Protein AF-A0A9D5S678-F1 (afdb_monomer)

Secondary structure (DSSP, 8-state):
-------EEEEE------TTTSS--HHHHTTPEEEEETTS--B-TTT-PBPEEEPPPPPHHHHHHHHHHHHHHHTTTT-HHHHHHHHH------EEE-S-SEEEEETT-EEE---EEESTT----EEEEESSSSEEE-TT-EEEE-SSEEEEEEEEESS-TT-EEEEEEEEEPP--SPP--------EEEEES-SEEEETT-EEE-EEEEESSS-SPPEEEEES-TTTEEE-TT-EEEE-SSEEEEEEEEETTT--EEEEEEEEE--SS--SSSPP--GGGGSEEEEEEE-TTT--EEEEEEEEESS-EE-SSS-EEPTT-EEEEEEETTEEEEEEEE-TTS-EEEEE--

Sequence (350 aa):
MANNKIKFRYGICQNSHMEETGKPCPLCQSKQIQKVIATKDLVCSECKEKLKEIPRPKTFWEKYGTPVIIAAVVLLIGGGFCIYSLLSGSKGPQKINLVQKELTMKVGETQVITPTVEPEGEKATFIFKPQGKIVKATSGGEITALKKGETTIIVKCEENPEIRAICKVTIEDRDTTPPPTDTVLVKQLSIDGGDFSIKVGESKQLSYIVTPEKHDEILSWTSDNEAVATVDDTGKVSAVKEGTANIKIVADRSGVNTSVKVTVTKKPGGGGDEPPISPIERYGKYSGGRAKSNGYPDGTGKLTFTKSYQLNAQYTAQPGEYIQGIFENGKPTFVTYYQKDGTVTKIKLR

pLDDT: mean 84.39, std 15.3, range [39.38, 98.12]

Radius of gyration: 51.31 Å; Cα contacts (8 Å, |Δi|>4): 728; chains: 1; bounding box: 91×67×133 Å

Solvent-accessible surface area (backbone atoms only — not comparable to full-atom values): 19889 Å² total; per-residue (Å²): 130,87,81,80,74,83,55,70,43,30,26,30,40,72,51,65,60,36,89,92,73,72,42,50,32,71,50,28,78,69,59,43,78,43,81,40,53,59,93,51,83,64,46,30,91,83,77,62,45,71,31,51,75,47,78,77,80,72,48,71,56,78,71,44,40,66,62,49,56,50,49,62,64,35,68,78,54,94,54,57,70,63,58,53,39,70,74,64,76,52,84,57,51,70,40,56,45,59,90,62,50,62,45,78,47,35,37,70,40,72,48,75,55,76,72,48,46,38,60,78,88,51,81,78,50,58,44,56,45,54,54,71,82,40,48,49,59,39,75,84,30,41,35,34,33,66,35,63,48,75,42,42,32,41,37,33,29,71,86,33,74,87,37,62,37,67,28,40,35,40,29,39,70,52,82,79,68,74,78,88,70,85,74,41,63,58,77,46,59,43,68,55,71,72,68,48,76,49,35,43,76,42,70,50,78,52,50,70,51,56,35,54,80,75,51,77,63,58,71,44,52,45,46,82,30,55,77,21,27,39,50,38,86,80,38,42,33,36,29,61,27,70,44,68,28,43,43,32,42,35,31,71,80,67,62,50,58,41,71,39,47,40,38,28,37,77,56,88,81,78,70,92,85,59,60,56,78,30,83,55,52,79,30,22,55,75,47,64,43,53,36,89,88,60,43,17,43,22,47,60,32,37,38,36,23,71,35,70,43,74,74,53,102,87,43,65,46,44,60,76,20,36,39,38,33,35,22,58,79,34,37,65,35,48,31,38,38,40,44,88,90,68,54,75,44,84,44,82,44,130

Mean predicted aligned error: 21.71 Å

Structure (mmCIF, N/CA/C/O backbone):
data_AF-A0A9D5S678-F1
#
_entry.id   AF-A0A9D5S678-F1
#
loop_
_atom_site.group_PDB
_atom_site.id
_atom_site.type_symbol
_atom_site.label_atom_id
_atom_site.label_alt_id
_atom_site.label_comp_id
_atom_site.label_asym_id
_atom_site.label_entity_id
_atom_site.label_seq_id
_atom_site.pdbx_PDB_ins_code
_atom_site.Cartn_x
_atom_site.Cartn_y
_atom_site.Cartn_z
_atom_site.occupancy
_atom_site.B_iso_or_equiv
_atom_site.auth_seq_id
_atom_site.auth_comp_id
_atom_site.auth_asym_id
_atom_site.auth_atom_id
_atom_site.pdbx_PDB_model_num
ATOM 1 N N . MET A 1 1 ? 14.987 48.250 -75.208 1.00 39.38 1 MET A N 1
ATOM 2 C CA . MET A 1 1 ? 14.630 48.602 -73.815 1.00 39.38 1 MET A CA 1
ATOM 3 C C . MET A 1 1 ? 15.630 47.919 -72.895 1.00 39.38 1 MET A C 1
ATOM 5 O O . MET A 1 1 ? 15.736 46.699 -72.944 1.00 39.38 1 MET A O 1
ATOM 9 N N . ALA A 1 2 ? 16.448 48.683 -72.168 1.00 43.19 2 ALA A N 1
ATOM 10 C CA . ALA A 1 2 ? 17.494 48.136 -71.306 1.00 43.19 2 ALA A CA 1
ATOM 11 C C . ALA A 1 2 ? 16.853 47.319 -70.175 1.00 43.19 2 ALA A C 1
ATOM 13 O O . ALA A 1 2 ? 16.166 47.859 -69.311 1.00 43.19 2 ALA A O 1
ATOM 14 N N . ASN A 1 3 ? 17.033 46.001 -70.223 1.00 44.00 3 ASN A N 1
ATOM 15 C CA . ASN A 1 3 ? 16.450 45.064 -69.274 1.00 44.00 3 ASN A CA 1
ATOM 16 C C . ASN A 1 3 ? 17.253 45.149 -67.964 1.00 44.00 3 ASN A C 1
ATOM 18 O O . ASN A 1 3 ? 18.240 44.433 -67.780 1.00 44.00 3 ASN A O 1
ATOM 22 N N . ASN A 1 4 ? 16.901 46.107 -67.101 1.00 54.25 4 ASN A N 1
ATOM 23 C CA . ASN A 1 4 ? 17.607 46.383 -65.852 1.00 54.25 4 ASN A CA 1
ATOM 24 C C . ASN A 1 4 ? 17.350 45.243 -64.851 1.00 54.25 4 ASN A C 1
ATOM 26 O O . ASN A 1 4 ? 16.445 45.301 -64.020 1.00 54.25 4 ASN A O 1
ATOM 30 N N . LYS A 1 5 ? 18.104 44.144 -64.982 1.00 72.69 5 LYS A N 1
ATOM 31 C CA . LYS A 1 5 ? 17.997 42.980 -64.096 1.00 72.69 5 LYS A CA 1
ATOM 32 C C . LYS A 1 5 ? 18.358 43.404 -62.672 1.00 72.69 5 LYS A C 1
ATOM 34 O O . LYS A 1 5 ? 19.522 43.663 -62.372 1.00 72.69 5 LYS A O 1
ATOM 39 N N . ILE A 1 6 ? 17.355 43.431 -61.795 1.00 77.94 6 ILE A N 1
ATOM 40 C CA . ILE A 1 6 ? 17.518 43.702 -60.364 1.00 77.94 6 ILE A CA 1
ATOM 41 C C . ILE A 1 6 ? 18.539 42.710 -59.787 1.00 77.94 6 ILE A C 1
ATOM 43 O O . ILE A 1 6 ? 18.336 41.492 -59.824 1.00 77.94 6 ILE A O 1
ATOM 47 N N . LYS A 1 7 ? 19.658 43.233 -59.273 1.00 84.62 7 LYS A N 1
ATOM 48 C CA . LYS A 1 7 ? 20.696 42.445 -58.596 1.00 84.62 7 LYS A CA 1
ATOM 49 C C . LYS A 1 7 ? 20.324 42.258 -57.128 1.00 84.62 7 LYS A C 1
ATOM 51 O O . LYS A 1 7 ? 19.773 43.161 -56.502 1.00 84.62 7 LYS A O 1
ATOM 56 N N . PHE A 1 8 ? 20.653 41.095 -56.574 1.00 86.00 8 PHE A N 1
ATOM 57 C CA . PHE A 1 8 ? 20.362 40.745 -55.185 1.00 86.00 8 PHE A CA 1
ATOM 58 C C . PHE A 1 8 ? 21.628 40.292 -54.465 1.00 86.00 8 PHE A C 1
ATOM 60 O O . PHE A 1 8 ? 22.467 39.616 -55.062 1.00 86.00 8 PHE A O 1
ATOM 67 N N . ARG A 1 9 ? 21.713 40.632 -53.182 1.00 88.25 9 ARG A N 1
ATOM 68 C CA . ARG A 1 9 ? 22.695 40.149 -52.209 1.00 88.25 9 ARG A CA 1
ATOM 69 C C . ARG A 1 9 ? 21.990 39.232 -51.214 1.00 88.25 9 ARG A C 1
ATOM 71 O O . ARG A 1 9 ? 20.771 39.317 -51.044 1.00 88.25 9 ARG A O 1
ATOM 78 N N . TYR A 1 10 ? 22.744 38.338 -50.592 1.00 88.00 10 TYR A N 1
ATOM 79 C CA . TYR A 1 10 ? 22.206 37.340 -49.673 1.00 88.00 10 TYR A CA 1
ATOM 80 C C . TYR A 1 10 ? 22.973 37.394 -48.362 1.00 88.00 10 TYR A C 1
ATOM 82 O O . TYR A 1 10 ? 24.185 37.588 -48.373 1.00 88.00 10 TYR A O 1
ATOM 90 N N . GLY A 1 11 ? 22.288 37.222 -47.237 1.00 88.88 11 GLY A N 1
ATOM 91 C CA . GLY A 1 11 ? 22.939 37.244 -45.933 1.00 88.88 11 GLY A CA 1
ATOM 92 C C . GLY A 1 11 ? 22.197 36.444 -44.874 1.00 88.88 11 GLY A C 1
ATOM 93 O O . GLY A 1 11 ? 21.017 36.133 -45.034 1.00 88.88 11 GLY A O 1
ATOM 94 N N . ILE A 1 12 ? 22.904 36.102 -43.797 1.00 89.75 12 ILE A N 1
ATOM 95 C CA . ILE A 1 12 ? 22.358 35.395 -42.631 1.00 89.75 12 ILE A CA 1
ATOM 96 C C . ILE A 1 12 ? 22.540 36.272 -41.392 1.00 89.75 12 ILE A C 1
ATOM 98 O O . ILE A 1 12 ? 23.560 36.947 -41.233 1.00 89.75 12 ILE A O 1
ATOM 102 N N . CYS A 1 13 ? 21.536 36.275 -40.517 1.00 88.94 13 CYS A N 1
ATOM 103 C CA . CYS A 1 13 ? 21.591 37.017 -39.265 1.00 88.94 13 CYS A CA 1
ATOM 104 C C . CYS A 1 13 ? 22.513 36.311 -38.264 1.00 88.94 13 CYS A C 1
ATOM 106 O O . CYS A 1 13 ? 22.467 35.091 -38.135 1.00 88.94 13 CYS A O 1
ATOM 108 N N . GLN A 1 14 ? 23.336 37.085 -37.557 1.00 88.62 14 GLN A N 1
ATOM 109 C CA . GLN A 1 14 ? 24.218 36.582 -36.500 1.00 88.62 14 GLN A CA 1
ATOM 110 C C . GLN A 1 14 ? 23.899 37.172 -35.124 1.00 88.62 14 GLN A C 1
ATOM 112 O O . GLN A 1 14 ? 24.625 36.906 -34.172 1.00 88.62 14 GLN A O 1
A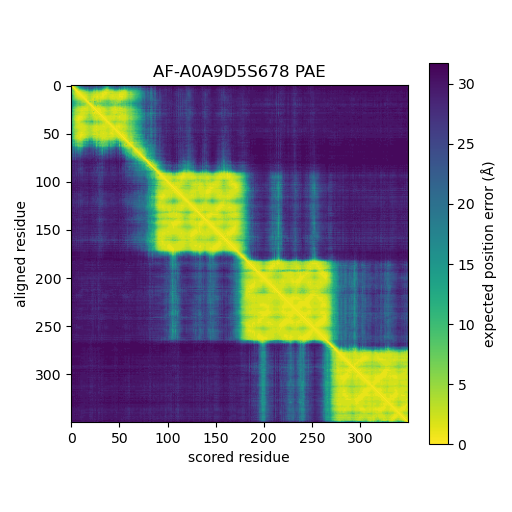TOM 117 N N . ASN A 1 15 ? 22.825 37.959 -34.999 1.00 84.94 15 ASN A N 1
ATOM 118 C CA . ASN A 1 15 ? 22.477 38.575 -33.728 1.00 84.94 15 ASN A CA 1
ATOM 119 C C . ASN A 1 15 ? 21.910 37.525 -32.759 1.00 84.94 15 ASN A C 1
ATOM 121 O O . ASN A 1 15 ? 20.747 37.120 -32.855 1.00 84.94 15 ASN A O 1
ATOM 125 N N . SER A 1 16 ? 22.761 37.063 -31.846 1.00 81.69 16 SER A N 1
ATOM 126 C CA . SER A 1 16 ? 22.429 36.081 -30.818 1.00 81.69 16 SER A CA 1
ATOM 127 C C . SER A 1 16 ? 21.840 36.695 -29.545 1.00 81.69 16 SER A C 1
ATOM 129 O O . SER A 1 16 ? 21.471 35.939 -28.651 1.00 81.69 16 SER A O 1
ATOM 131 N N . HIS A 1 17 ? 21.723 38.025 -29.455 1.00 81.88 17 HIS A N 1
ATOM 132 C CA . HIS A 1 17 ? 21.215 38.705 -28.265 1.00 81.88 17 HIS A CA 1
ATOM 133 C C . HIS A 1 17 ? 20.567 40.058 -28.616 1.00 81.88 17 HIS A C 1
ATOM 135 O O . HIS A 1 17 ? 21.254 41.058 -28.801 1.00 81.88 17 HIS A O 1
ATOM 141 N N . MET A 1 18 ? 19.234 40.106 -28.705 1.00 75.88 18 MET A N 1
ATOM 142 C CA . MET A 1 18 ? 18.489 41.348 -28.950 1.00 75.88 18 MET A CA 1
ATOM 143 C C . MET A 1 18 ? 18.325 42.153 -27.655 1.00 75.88 18 MET A C 1
ATOM 145 O O . MET A 1 18 ? 17.802 41.626 -26.676 1.00 75.88 18 MET A O 1
ATOM 149 N N . GLU A 1 19 ? 18.713 43.430 -27.662 1.00 73.69 19 GLU A N 1
ATOM 150 C CA . GLU A 1 19 ? 18.725 44.295 -26.466 1.00 73.69 19 GLU A CA 1
ATOM 151 C C . GLU A 1 19 ? 17.342 44.461 -25.808 1.00 73.69 19 GLU A C 1
ATOM 153 O O . GLU A 1 19 ? 17.249 44.499 -24.587 1.00 73.69 19 GLU A O 1
ATOM 158 N N . GLU A 1 20 ? 16.257 44.463 -26.588 1.00 68.56 20 GLU A N 1
ATOM 159 C CA . GLU A 1 20 ? 14.890 44.642 -26.068 1.00 68.56 20 GLU A CA 1
ATOM 160 C C . GLU A 1 20 ? 14.300 43.392 -25.392 1.00 68.56 20 GLU A C 1
ATOM 162 O O . GLU A 1 20 ? 13.397 43.500 -24.566 1.00 68.56 20 GLU A O 1
ATOM 167 N N . THR A 1 21 ? 14.767 42.188 -25.747 1.00 72.94 21 THR A N 1
ATOM 168 C CA . THR A 1 21 ? 14.147 40.921 -25.297 1.00 72.94 21 THR A CA 1
ATOM 169 C C . THR A 1 21 ? 15.114 39.949 -24.625 1.00 72.94 21 THR A C 1
ATOM 171 O O . THR A 1 21 ? 14.675 38.933 -24.086 1.00 72.94 21 THR A O 1
ATOM 174 N N . GLY A 1 22 ? 16.424 40.208 -24.686 1.00 77.06 22 GLY A N 1
ATOM 175 C CA . GLY A 1 22 ? 17.484 39.320 -24.195 1.00 77.06 22 GLY A CA 1
ATOM 176 C C . GLY A 1 22 ? 17.595 37.986 -24.945 1.00 77.06 22 GLY A C 1
ATOM 177 O O . GLY A 1 22 ? 18.362 37.111 -24.548 1.00 77.06 22 GLY A O 1
ATOM 178 N N . LYS A 1 23 ? 16.817 37.788 -26.019 1.00 81.38 23 LYS A N 1
ATOM 179 C CA . LYS A 1 23 ? 16.757 36.534 -26.781 1.00 81.38 23 LYS A CA 1
ATOM 180 C C . LYS A 1 23 ? 17.462 36.668 -28.137 1.00 81.38 23 LYS A C 1
ATOM 182 O O . LYS A 1 23 ? 17.537 37.771 -28.681 1.00 81.38 23 LYS A O 1
ATOM 187 N N . PRO A 1 24 ? 17.968 35.562 -28.717 1.00 82.06 24 PRO A N 1
ATOM 188 C CA . PRO A 1 24 ? 18.539 35.588 -30.059 1.00 82.06 24 PRO A CA 1
ATOM 189 C C . PRO A 1 24 ? 17.486 35.953 -31.104 1.00 82.06 24 PRO A C 1
ATOM 191 O O . PRO A 1 24 ? 16.328 35.554 -30.982 1.00 82.06 24 PRO A O 1
ATOM 194 N N . CYS A 1 25 ? 17.898 36.631 -32.176 1.00 86.75 25 CYS A N 1
ATOM 195 C CA . CYS A 1 25 ? 17.000 36.935 -33.285 1.00 86.75 25 CYS A CA 1
ATOM 196 C C . CYS A 1 25 ? 16.403 35.635 -33.876 1.00 86.75 25 CYS A C 1
ATOM 198 O O . CYS A 1 25 ? 17.162 34.700 -34.159 1.00 86.75 25 CYS A O 1
ATOM 200 N N . PRO A 1 26 ? 15.084 35.562 -34.146 1.00 86.50 26 PRO A N 1
ATOM 201 C CA . PRO A 1 26 ? 14.455 34.359 -34.707 1.00 86.50 26 PRO A CA 1
ATOM 202 C C . PRO A 1 26 ? 15.079 33.891 -36.035 1.00 86.50 26 PRO A C 1
ATOM 204 O O . PRO A 1 26 ? 15.243 32.691 -36.277 1.00 86.50 26 PRO A O 1
ATOM 207 N N . LEU A 1 27 ? 15.506 34.834 -36.885 1.00 87.12 27 LEU A N 1
ATOM 208 C CA . LEU A 1 27 ? 16.198 34.524 -38.145 1.00 87.12 27 LEU A CA 1
ATOM 209 C C . LEU A 1 27 ? 17.653 34.080 -37.944 1.00 87.12 27 LEU A C 1
ATOM 211 O O . LEU A 1 27 ? 18.202 33.376 -38.790 1.00 87.12 27 LEU A O 1
ATOM 215 N N . CYS A 1 28 ? 18.277 34.472 -36.831 1.00 86.88 28 CYS A N 1
ATOM 216 C CA . CYS A 1 28 ? 19.594 33.981 -36.431 1.00 86.88 28 CYS A CA 1
ATOM 217 C C . CYS A 1 28 ? 19.499 32.524 -35.955 1.00 86.88 28 CYS A C 1
ATOM 219 O O . CYS A 1 28 ? 20.253 31.675 -36.430 1.00 86.88 28 CYS A O 1
ATOM 221 N N . GLN A 1 29 ? 18.518 32.205 -35.100 1.00 86.75 29 GLN A N 1
ATOM 222 C CA . GLN A 1 29 ? 18.315 30.837 -34.598 1.00 86.75 29 GLN A CA 1
ATOM 223 C C . GLN A 1 29 ? 18.034 29.838 -35.723 1.00 86.75 29 GLN A C 1
ATOM 225 O O . GLN A 1 29 ? 18.609 28.753 -35.750 1.00 86.75 29 GLN A O 1
ATOM 230 N N . SER A 1 30 ? 17.189 30.218 -36.682 1.00 84.12 30 SER A N 1
ATOM 231 C CA . SER A 1 30 ? 16.829 29.370 -37.827 1.00 84.12 30 SER A CA 1
ATOM 232 C C . SER A 1 30 ? 17.890 29.329 -38.935 1.00 84.12 30 SER A C 1
ATOM 234 O O . SER A 1 30 ? 17.746 28.561 -39.885 1.00 84.12 30 SER A O 1
ATOM 236 N N . LYS A 1 31 ? 18.954 30.146 -38.842 1.00 85.38 31 LYS A N 1
ATOM 237 C CA . LYS A 1 31 ? 19.966 30.348 -39.898 1.00 85.38 31 LYS A CA 1
ATOM 238 C C . LYS A 1 31 ? 19.348 30.649 -41.272 1.00 85.38 31 LYS A C 1
ATOM 240 O O . LYS A 1 31 ? 19.881 30.245 -42.309 1.00 85.38 31 LYS A O 1
ATOM 245 N N . GLN A 1 32 ? 18.220 31.357 -41.292 1.00 86.62 32 GLN A N 1
ATOM 246 C CA . GLN A 1 32 ? 17.482 31.630 -42.519 1.00 86.62 32 GLN A CA 1
ATOM 247 C C . GLN A 1 32 ? 18.251 32.608 -43.422 1.00 86.62 32 GLN A C 1
ATOM 249 O O . GLN A 1 32 ? 18.703 33.669 -42.986 1.00 86.62 32 GLN A O 1
ATOM 254 N N . ILE A 1 33 ? 18.369 32.260 -44.707 1.00 88.56 33 ILE A N 1
ATOM 255 C CA . ILE A 1 33 ? 18.989 33.116 -45.724 1.00 88.56 33 ILE A CA 1
ATOM 256 C C . ILE A 1 33 ? 18.000 34.201 -46.148 1.00 88.56 33 ILE A C 1
ATOM 258 O O . ILE A 1 33 ? 16.903 33.905 -46.623 1.00 88.56 33 ILE A O 1
ATOM 262 N N . GLN A 1 34 ? 18.420 35.457 -46.045 1.00 86.69 34 GLN A N 1
ATOM 263 C CA . GLN A 1 34 ? 17.654 36.614 -46.495 1.00 86.69 34 GLN A CA 1
ATOM 264 C C . GLN A 1 34 ? 18.186 37.113 -47.837 1.00 86.69 34 GLN A C 1
ATOM 266 O O . GLN A 1 34 ? 19.396 37.195 -48.047 1.00 86.69 34 GLN A O 1
ATOM 271 N N . LYS A 1 35 ? 17.271 37.449 -48.752 1.00 91.00 35 LYS A N 1
ATOM 272 C CA . LYS A 1 35 ? 17.565 37.998 -50.081 1.00 91.00 35 LYS A CA 1
ATOM 273 C C . LYS A 1 35 ? 17.206 39.480 -50.095 1.00 91.00 35 LYS A C 1
ATOM 275 O O . LYS A 1 35 ? 16.035 39.826 -49.974 1.00 91.00 35 LYS A O 1
ATOM 280 N N . VAL A 1 36 ? 18.195 40.340 -50.301 1.00 86.38 36 VAL A N 1
ATOM 281 C CA . VAL A 1 36 ? 18.032 41.799 -50.295 1.00 86.38 36 VAL A CA 1
ATOM 282 C C . VAL A 1 36 ? 18.446 42.364 -51.651 1.00 86.38 36 VAL A C 1
ATOM 284 O O . VAL A 1 36 ? 19.347 41.846 -52.309 1.00 86.38 36 VAL A O 1
ATOM 287 N N . ILE A 1 37 ? 17.762 43.404 -52.121 1.00 86.00 37 ILE A N 1
ATOM 288 C CA . ILE A 1 37 ? 18.126 44.095 -53.367 1.00 86.00 37 ILE A CA 1
ATOM 289 C C . ILE A 1 37 ? 19.496 44.753 -53.171 1.00 86.00 37 ILE A C 1
ATOM 291 O O . ILE A 1 37 ? 19.726 45.389 -52.152 1.00 86.00 37 ILE A O 1
ATOM 295 N N . ALA A 1 38 ? 20.403 44.623 -54.140 1.00 84.75 38 ALA A N 1
ATOM 296 C CA . ALA A 1 38 ? 21.803 45.028 -53.987 1.00 84.75 38 ALA A CA 1
ATOM 297 C C . ALA A 1 38 ? 22.010 46.528 -53.702 1.00 84.75 38 ALA A C 1
ATOM 299 O O . ALA A 1 38 ? 23.058 46.896 -53.183 1.00 84.75 38 ALA A O 1
ATOM 300 N N . THR A 1 39 ? 21.033 47.377 -54.034 1.00 81.75 39 THR A N 1
ATOM 301 C CA . THR A 1 39 ? 21.049 48.824 -53.766 1.00 81.75 39 THR A CA 1
ATOM 302 C C . THR A 1 39 ? 20.561 49.197 -52.363 1.00 81.75 39 THR A C 1
ATOM 304 O O . THR A 1 39 ? 20.579 50.374 -52.024 1.00 81.75 39 THR A O 1
ATOM 307 N N . LYS A 1 40 ? 20.081 48.231 -51.570 1.00 84.44 40 LYS A N 1
ATOM 308 C CA . LYS A 1 40 ? 19.625 48.431 -50.190 1.00 84.44 40 LYS A CA 1
ATOM 309 C C . LYS A 1 40 ? 20.646 47.876 -49.201 1.00 84.44 40 LYS A C 1
ATOM 311 O O . LYS A 1 40 ? 21.392 46.947 -49.522 1.00 84.44 40 LYS A O 1
ATOM 316 N N . ASP A 1 41 ? 20.626 48.416 -47.987 1.00 87.19 41 ASP A N 1
ATOM 317 C CA . ASP A 1 41 ? 21.481 47.947 -46.902 1.00 87.19 41 ASP A CA 1
ATOM 318 C C . ASP A 1 41 ? 21.171 46.494 -46.537 1.00 87.19 41 ASP A C 1
ATOM 320 O O . ASP A 1 41 ? 20.014 46.077 -46.435 1.00 87.19 41 ASP A O 1
ATOM 324 N N . LEU A 1 42 ? 22.230 45.706 -46.353 1.00 88.00 42 LEU A N 1
ATOM 325 C CA . LEU A 1 42 ? 22.139 44.281 -46.058 1.00 88.00 42 LEU A CA 1
ATOM 326 C C . LEU A 1 42 ? 21.909 44.067 -44.553 1.00 88.00 42 LEU A C 1
ATOM 328 O O . LEU A 1 42 ? 22.799 43.628 -43.824 1.00 88.00 42 LEU A O 1
ATOM 332 N N . VAL A 1 43 ? 20.710 44.414 -44.094 1.00 91.81 43 VAL A N 1
ATOM 333 C CA . VAL A 1 43 ? 20.281 44.320 -42.691 1.00 91.81 43 VAL A CA 1
ATOM 334 C C . VAL A 1 43 ? 19.175 43.284 -42.505 1.00 91.81 43 VAL A C 1
ATOM 336 O O . VAL A 1 43 ? 18.416 42.986 -43.427 1.00 91.81 43 VAL A O 1
ATOM 339 N N . CYS A 1 44 ? 19.103 42.709 -41.307 1.00 88.50 44 CYS A N 1
ATOM 340 C CA . CYS A 1 44 ? 18.115 41.708 -40.932 1.00 88.50 44 CYS A CA 1
ATOM 341 C C . CYS A 1 44 ? 16.712 42.316 -40.902 1.00 88.50 44 CYS A C 1
ATOM 343 O O . CYS A 1 44 ? 16.505 43.360 -40.283 1.00 88.50 44 CYS A O 1
ATOM 345 N N . SER A 1 45 ? 15.733 41.650 -41.521 1.00 89.00 45 SER A N 1
ATOM 346 C CA . SER A 1 45 ? 14.344 42.122 -41.518 1.00 89.00 45 SER A CA 1
ATOM 347 C C . SER A 1 45 ? 13.754 42.221 -40.110 1.00 89.00 45 SER A C 1
ATOM 349 O O . SER A 1 45 ? 12.993 43.155 -39.863 1.00 89.00 45 SER A O 1
ATOM 351 N N . GLU A 1 46 ? 14.154 41.327 -39.199 1.00 90.06 46 GLU A N 1
ATOM 352 C CA . GLU A 1 46 ? 13.637 41.263 -37.826 1.00 90.06 46 GLU A CA 1
ATOM 353 C C . GLU A 1 46 ? 14.402 42.182 -36.873 1.00 90.06 46 GLU A C 1
ATOM 355 O O . GLU A 1 46 ? 13.853 43.157 -36.379 1.00 90.06 46 GLU A O 1
ATOM 360 N N . CYS A 1 47 ? 15.688 41.912 -36.633 1.00 87.88 47 CYS A N 1
ATOM 361 C CA . CYS A 1 47 ? 16.449 42.611 -35.592 1.00 87.88 47 CYS A CA 1
ATOM 362 C C . CYS A 1 47 ? 17.213 43.847 -36.083 1.00 87.88 47 CYS A C 1
ATOM 364 O O . CYS A 1 47 ? 17.988 44.403 -35.318 1.00 87.88 47 CYS A O 1
ATOM 366 N N . LYS A 1 48 ? 17.084 44.225 -37.363 1.00 90.81 48 LYS A N 1
ATOM 367 C CA . LYS A 1 48 ? 17.742 45.382 -38.014 1.00 90.81 48 LYS A CA 1
ATOM 368 C C . LYS A 1 48 ? 19.280 45.411 -38.008 1.00 90.81 48 LYS A C 1
ATOM 370 O O . LYS A 1 48 ? 19.866 46.258 -38.673 1.00 90.81 48 LYS A O 1
ATOM 375 N N . GLU A 1 49 ? 19.928 44.440 -37.373 1.00 89.88 49 GLU A N 1
ATOM 376 C CA . GLU A 1 49 ? 21.382 44.259 -37.416 1.00 89.88 49 GLU A CA 1
ATOM 377 C C . GLU A 1 49 ? 21.917 43.893 -38.803 1.00 89.88 49 GLU A C 1
ATOM 379 O O . GLU A 1 49 ? 21.231 43.254 -39.608 1.00 89.88 49 GLU A O 1
ATOM 384 N N . LYS A 1 50 ? 23.185 44.234 -39.062 1.00 91.31 50 LYS A N 1
ATOM 385 C CA . LYS A 1 50 ? 23.876 43.867 -40.308 1.00 91.31 50 LYS A CA 1
ATOM 386 C C . LYS A 1 50 ? 23.926 42.347 -40.475 1.00 91.31 50 LYS A C 1
ATOM 388 O O . LYS A 1 50 ? 24.290 41.608 -39.561 1.00 91.31 50 LYS A O 1
ATOM 393 N N . LEU A 1 51 ? 23.583 41.869 -41.669 1.00 89.38 51 LEU A N 1
ATOM 394 C CA . LEU A 1 51 ? 23.698 40.453 -42.006 1.00 89.38 51 LEU A CA 1
ATOM 395 C C . LEU A 1 51 ? 25.127 40.118 -42.424 1.00 89.38 51 LEU A C 1
ATOM 397 O O . LEU A 1 51 ? 25.798 40.903 -43.098 1.00 89.38 51 LEU A O 1
ATOM 401 N N . LYS A 1 52 ? 25.550 38.890 -42.123 1.00 90.62 52 LYS A N 1
ATOM 402 C CA . LYS A 1 52 ? 26.750 38.313 -42.722 1.00 90.62 52 LYS A CA 1
ATOM 403 C C . LYS A 1 52 ? 26.448 37.945 -44.167 1.00 90.62 52 LYS A C 1
ATOM 405 O O . LYS A 1 52 ? 25.621 37.066 -44.409 1.00 90.62 52 LYS A O 1
ATOM 410 N N . GLU A 1 53 ? 27.103 38.614 -45.110 1.00 90.50 53 GLU A N 1
ATOM 411 C CA . GLU A 1 53 ? 26.933 38.339 -46.534 1.00 90.50 53 GLU A CA 1
ATOM 412 C C . GLU A 1 53 ? 27.421 36.934 -46.895 1.00 90.50 53 GLU A C 1
ATOM 414 O O . GLU A 1 53 ? 28.455 36.464 -46.417 1.00 90.50 53 GLU A O 1
ATOM 419 N N . ILE A 1 54 ? 26.656 36.263 -47.751 1.00 86.81 54 ILE A N 1
ATOM 420 C CA . ILE A 1 54 ? 26.963 34.934 -48.268 1.00 86.81 54 ILE A CA 1
ATOM 421 C C . ILE A 1 54 ? 26.838 34.923 -49.796 1.00 86.81 54 ILE A C 1
ATOM 423 O O . ILE A 1 54 ? 26.091 35.728 -50.366 1.00 86.81 54 ILE A O 1
ATOM 427 N N . PRO A 1 55 ? 27.529 33.999 -50.490 1.00 84.38 55 PRO A N 1
ATOM 428 C CA . PRO A 1 55 ? 27.322 33.820 -51.919 1.00 84.38 55 PRO A CA 1
ATOM 429 C C . PRO A 1 55 ? 25.864 33.456 -52.216 1.00 84.38 55 PRO A C 1
ATOM 431 O O . PRO A 1 55 ? 25.182 32.817 -51.410 1.00 84.38 55 PRO A O 1
ATOM 434 N N . ARG A 1 56 ? 25.391 33.840 -53.408 1.00 84.50 56 ARG A N 1
ATOM 435 C CA . ARG A 1 56 ? 24.045 33.498 -53.881 1.00 84.50 56 ARG A CA 1
ATOM 436 C C . ARG A 1 56 ? 23.814 31.984 -53.744 1.00 84.50 56 ARG A C 1
ATOM 438 O O . ARG A 1 56 ? 24.578 31.214 -54.332 1.00 84.50 56 ARG A O 1
ATOM 445 N N . PRO A 1 57 ? 22.753 31.545 -53.045 1.00 75.38 57 PRO A N 1
ATOM 446 C CA . PRO A 1 57 ? 22.417 30.131 -52.991 1.00 75.38 57 PRO A CA 1
ATOM 447 C C . PRO A 1 57 ? 22.073 29.641 -54.403 1.00 75.38 57 PRO A C 1
ATOM 449 O O . PRO A 1 57 ? 21.252 30.244 -55.100 1.00 75.38 57 PRO A O 1
ATOM 452 N N . LYS A 1 58 ? 22.738 28.565 -54.841 1.00 74.25 58 LYS A N 1
ATOM 453 C CA . LYS A 1 58 ? 22.459 27.924 -56.133 1.00 74.25 58 LYS A CA 1
ATOM 454 C C . LYS A 1 58 ? 21.036 27.368 -56.112 1.00 74.25 58 LYS A C 1
ATOM 456 O O . LYS A 1 58 ? 20.642 26.722 -55.141 1.00 74.25 58 LYS A O 1
ATOM 461 N N . THR A 1 59 ? 20.271 27.618 -57.170 1.00 68.12 59 THR A N 1
ATOM 462 C CA . THR A 1 59 ? 18.929 27.038 -57.316 1.00 68.12 59 THR A CA 1
ATOM 463 C C . THR A 1 59 ? 19.014 25.517 -57.442 1.00 68.12 59 THR A C 1
ATOM 465 O O . THR A 1 59 ? 20.051 24.971 -57.818 1.00 68.12 59 THR A O 1
ATOM 468 N N . PHE A 1 60 ? 17.918 24.817 -57.145 1.00 52.94 60 PHE A N 1
ATOM 469 C CA . PHE A 1 60 ? 17.850 23.358 -57.267 1.00 52.94 60 PHE A CA 1
ATOM 470 C C . PHE A 1 60 ? 18.292 22.869 -58.661 1.00 52.94 60 PHE A C 1
ATOM 472 O O . PHE A 1 60 ? 19.073 21.930 -58.762 1.00 52.94 60 PHE A O 1
ATOM 479 N N . TRP A 1 61 ? 17.898 23.577 -59.724 1.00 48.72 61 TRP A N 1
ATOM 480 C CA . TRP A 1 61 ? 18.313 23.288 -61.101 1.00 48.72 61 TRP A CA 1
ATOM 481 C C . TRP A 1 61 ? 19.784 23.630 -61.399 1.00 48.72 61 TRP A C 1
ATOM 483 O O . TRP A 1 61 ? 20.431 22.901 -62.140 1.00 48.72 61 TRP A O 1
ATOM 493 N N . GLU A 1 62 ? 20.370 24.661 -60.787 1.00 65.88 62 GLU A N 1
ATOM 494 C CA . GLU A 1 62 ? 21.817 24.941 -60.909 1.00 65.88 62 GLU A CA 1
ATOM 495 C C . GLU A 1 62 ? 22.679 23.971 -60.081 1.00 65.88 62 GLU A C 1
ATOM 497 O O . GLU A 1 62 ? 23.861 23.787 -60.370 1.00 65.88 62 GLU A O 1
ATOM 502 N N . LYS A 1 63 ? 22.109 23.372 -59.028 1.00 56.19 63 LYS A N 1
ATOM 503 C CA . LYS A 1 63 ? 22.796 22.418 -58.149 1.00 56.19 63 LYS A CA 1
ATOM 504 C C . LYS A 1 63 ? 22.665 20.971 -58.638 1.00 56.19 63 LYS A C 1
ATOM 506 O O . LYS A 1 63 ? 23.603 20.201 -58.459 1.00 56.19 63 LYS A O 1
ATOM 511 N N . TYR A 1 64 ? 21.538 20.621 -59.263 1.00 55.44 64 TYR A N 1
ATOM 512 C CA . TYR A 1 64 ? 21.200 19.240 -59.624 1.00 55.44 64 TYR A CA 1
ATOM 513 C C . TYR A 1 64 ? 20.652 19.059 -61.052 1.00 55.44 64 TYR A C 1
ATOM 515 O O . TYR A 1 64 ? 20.540 17.931 -61.510 1.00 55.44 64 TYR A O 1
ATOM 523 N N . GLY A 1 65 ? 20.353 20.124 -61.802 1.00 50.91 65 GLY A N 1
ATOM 524 C CA . GLY A 1 65 ? 19.779 20.023 -63.153 1.00 50.91 65 GLY A CA 1
ATOM 525 C C . GLY A 1 65 ? 20.753 19.488 -64.205 1.00 50.91 65 GLY A C 1
ATOM 526 O O . GLY A 1 65 ? 20.398 18.615 -64.990 1.00 50.91 65 GLY A O 1
ATOM 527 N N . THR A 1 66 ? 22.009 19.938 -64.186 1.00 53.47 66 THR A N 1
ATOM 528 C CA . THR A 1 66 ? 23.066 19.421 -65.072 1.00 53.47 66 THR A CA 1
ATOM 529 C C . THR A 1 66 ? 23.377 17.934 -64.829 1.00 53.47 66 THR A C 1
ATOM 531 O O . THR A 1 66 ? 23.399 17.177 -65.799 1.00 53.47 66 THR A O 1
ATOM 534 N N . PRO A 1 67 ? 23.551 17.455 -63.577 1.00 48.97 67 PRO A N 1
ATOM 535 C CA . PRO A 1 67 ? 23.758 16.028 -63.325 1.00 48.97 67 PRO A CA 1
ATOM 536 C C . PRO A 1 67 ? 22.509 15.165 -63.574 1.00 48.97 67 PRO A C 1
ATOM 538 O O . PRO A 1 67 ? 22.663 13.995 -63.907 1.00 48.97 67 PRO A O 1
ATOM 541 N N . VAL A 1 68 ? 21.287 15.711 -63.496 1.00 48.28 68 VAL A N 1
ATOM 542 C CA . VAL A 1 68 ? 20.051 14.968 -63.824 1.00 48.28 68 VAL A CA 1
ATOM 543 C C . VAL A 1 68 ? 19.904 14.729 -65.332 1.00 48.28 68 VAL A C 1
ATOM 545 O O . VAL A 1 68 ? 19.518 13.635 -65.734 1.00 48.28 68 VAL A O 1
ATOM 548 N N . ILE A 1 69 ? 20.271 15.697 -66.180 1.00 50.69 69 ILE A N 1
ATOM 549 C CA . ILE A 1 69 ? 20.241 15.526 -67.646 1.00 50.69 69 ILE A CA 1
ATOM 550 C C . ILE A 1 69 ? 21.326 14.539 -68.101 1.00 50.69 69 ILE A C 1
ATOM 552 O O . ILE A 1 69 ? 21.073 13.689 -68.951 1.00 50.69 69 ILE A O 1
ATOM 556 N N . ILE A 1 70 ? 22.512 14.589 -67.488 1.00 47.84 70 ILE A N 1
ATOM 557 C CA . ILE A 1 70 ? 23.594 13.635 -67.767 1.00 47.84 70 ILE A CA 1
ATOM 558 C C . ILE A 1 70 ? 23.208 12.227 -67.288 1.00 47.84 70 ILE A C 1
ATOM 560 O O . ILE A 1 70 ? 23.382 11.271 -68.034 1.00 47.84 70 ILE A O 1
ATOM 564 N N . ALA A 1 71 ? 22.598 12.083 -66.106 1.00 42.47 71 ALA A N 1
ATOM 565 C CA . ALA A 1 71 ? 22.091 10.795 -65.629 1.00 42.47 71 ALA A CA 1
ATOM 566 C C . ALA A 1 71 ? 20.997 10.213 -66.546 1.00 42.47 71 ALA A C 1
ATOM 568 O O . ALA A 1 71 ? 21.000 9.013 -66.807 1.00 42.47 71 ALA A O 1
ATOM 569 N N . ALA A 1 72 ? 20.103 11.049 -67.087 1.00 41.19 72 ALA A N 1
ATOM 570 C CA . ALA A 1 72 ? 19.055 10.609 -68.010 1.00 41.19 72 ALA A CA 1
ATOM 571 C C . ALA A 1 72 ? 19.608 10.116 -69.362 1.00 41.19 72 ALA A C 1
ATOM 573 O O . ALA A 1 72 ? 19.100 9.140 -69.907 1.00 41.19 72 ALA A O 1
ATOM 574 N N . VAL A 1 73 ? 20.675 10.736 -69.880 1.00 43.56 73 VAL A N 1
ATOM 575 C CA . VAL A 1 73 ? 21.353 10.276 -71.109 1.00 43.56 73 VAL A CA 1
ATOM 576 C C . VAL A 1 73 ? 22.191 9.013 -70.849 1.00 43.56 73 VAL A C 1
ATOM 578 O O . VAL A 1 73 ? 22.289 8.144 -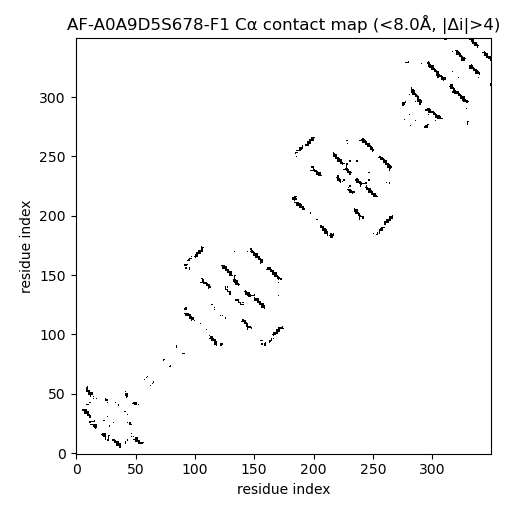71.712 1.00 43.56 73 VAL A O 1
ATOM 581 N N . VAL A 1 74 ? 22.745 8.864 -69.643 1.00 44.94 74 VAL A N 1
ATOM 582 C CA . VAL A 1 74 ? 23.614 7.740 -69.250 1.00 44.94 74 VAL A CA 1
ATOM 583 C C . VAL A 1 74 ? 22.833 6.472 -68.853 1.00 44.94 74 VAL A C 1
ATOM 585 O O . VAL A 1 74 ? 23.373 5.371 -68.941 1.00 44.94 74 VAL A O 1
ATOM 588 N N . LEU A 1 75 ? 21.551 6.577 -68.485 1.00 43.47 75 LEU A N 1
ATOM 589 C CA . LEU A 1 75 ? 20.700 5.418 -68.161 1.00 43.47 75 LEU A CA 1
ATOM 590 C C . LEU A 1 75 ? 20.207 4.629 -69.388 1.00 43.47 75 LEU A C 1
ATOM 592 O O . LEU A 1 75 ? 19.728 3.509 -69.224 1.00 43.47 75 LEU A O 1
ATOM 596 N N . LEU A 1 76 ? 20.341 5.164 -70.607 1.00 44.38 76 LEU A N 1
ATOM 597 C CA . LEU A 1 76 ? 19.912 4.476 -71.835 1.00 44.38 76 LEU A CA 1
ATOM 598 C C . LEU A 1 76 ? 20.967 3.527 -72.420 1.00 44.38 76 LEU A C 1
ATOM 600 O O . LEU A 1 76 ? 20.649 2.727 -73.296 1.00 44.38 76 LEU A O 1
ATOM 604 N N . ILE A 1 77 ? 22.208 3.569 -71.932 1.00 47.22 77 ILE A N 1
ATOM 605 C CA . ILE A 1 77 ? 23.285 2.692 -72.400 1.00 47.22 77 ILE A CA 1
ATOM 606 C C . ILE A 1 77 ? 2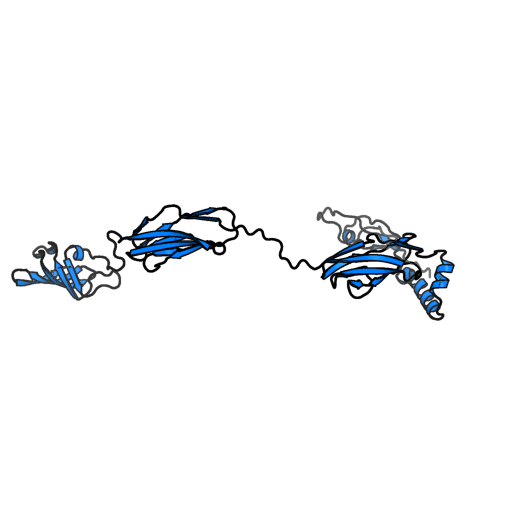3.990 2.167 -71.152 1.00 47.22 77 ILE A C 1
ATOM 608 O O . ILE A 1 77 ? 24.812 2.865 -70.568 1.00 47.22 77 ILE A O 1
ATOM 612 N N . GLY A 1 78 ? 23.591 0.979 -70.688 1.00 40.22 78 GLY A N 1
ATOM 613 C CA . GLY A 1 78 ? 23.997 0.359 -69.419 1.00 40.22 78 GLY A CA 1
ATOM 614 C C . GLY A 1 78 ? 25.512 0.242 -69.192 1.00 40.22 78 GLY A C 1
ATOM 615 O O . GLY A 1 78 ? 26.079 -0.837 -69.313 1.00 40.22 78 GLY A O 1
ATOM 616 N N . GLY A 1 79 ? 26.154 1.350 -68.816 1.00 50.16 79 GLY A N 1
ATOM 617 C CA . GLY A 1 79 ? 27.589 1.459 -68.534 1.00 50.16 79 GLY A CA 1
ATOM 618 C C . GLY A 1 79 ? 27.970 2.699 -67.710 1.00 50.16 79 GLY A C 1
ATOM 619 O O . GLY A 1 79 ? 29.125 3.121 -67.713 1.00 50.16 79 GLY A O 1
ATOM 620 N N . GLY A 1 80 ? 27.011 3.314 -67.008 1.00 46.78 80 GLY A N 1
ATOM 621 C CA . GLY A 1 80 ? 27.161 4.646 -66.406 1.00 46.78 80 GLY A CA 1
ATOM 622 C C . GLY A 1 80 ? 28.174 4.798 -65.268 1.00 46.78 80 GLY A C 1
ATOM 623 O O . GLY A 1 80 ? 28.652 5.905 -65.031 1.00 46.78 80 GLY A O 1
ATOM 624 N N . PHE A 1 81 ? 28.551 3.719 -64.579 1.00 45.72 81 PHE A N 1
ATOM 625 C CA . PHE A 1 81 ? 29.509 3.812 -63.471 1.00 45.72 81 PHE A CA 1
ATOM 626 C C . PHE A 1 81 ? 30.967 3.893 -63.961 1.00 45.72 81 PHE A C 1
ATOM 628 O O . PHE A 1 81 ? 31.761 4.673 -63.434 1.00 45.72 81 PHE A O 1
ATOM 635 N N . CYS A 1 82 ? 31.312 3.168 -65.033 1.00 43.31 82 CYS A N 1
ATOM 636 C CA . CYS A 1 82 ? 32.677 3.146 -65.568 1.00 43.31 82 CYS A CA 1
ATOM 637 C C . CYS A 1 82 ? 33.097 4.489 -66.184 1.00 43.31 82 CYS A C 1
ATOM 639 O O . CYS A 1 82 ? 34.237 4.914 -66.009 1.00 43.31 82 CYS A O 1
ATOM 641 N N . ILE A 1 83 ? 32.184 5.193 -66.859 1.00 44.78 83 ILE A N 1
ATOM 642 C CA . ILE A 1 83 ? 32.506 6.468 -67.521 1.00 44.78 83 ILE A CA 1
ATOM 643 C C . ILE A 1 83 ? 32.668 7.642 -66.539 1.00 44.78 83 ILE A C 1
ATOM 645 O O . ILE A 1 83 ? 33.469 8.537 -66.796 1.00 44.78 83 ILE A O 1
ATOM 649 N N . TYR A 1 84 ? 31.983 7.631 -65.388 1.00 45.66 84 TYR A N 1
ATOM 650 C CA . TYR A 1 84 ? 32.142 8.667 -64.355 1.00 45.66 84 TYR A CA 1
ATOM 651 C C . TYR A 1 84 ? 33.477 8.537 -63.600 1.00 45.66 84 TYR A C 1
ATOM 653 O O . TYR A 1 84 ? 34.130 9.544 -63.316 1.00 45.66 84 TYR A O 1
ATOM 661 N N . SER A 1 85 ? 33.919 7.301 -63.332 1.00 48.50 85 SER A N 1
ATOM 662 C CA . SER A 1 85 ? 35.228 7.025 -62.719 1.00 48.50 85 SER A CA 1
ATOM 663 C C . SER A 1 85 ? 36.391 7.399 -63.654 1.00 48.50 85 SER A C 1
ATOM 665 O O . SER A 1 85 ? 37.363 8.007 -63.206 1.00 48.50 85 SER A O 1
ATOM 667 N N . LEU A 1 86 ? 36.252 7.165 -64.969 1.00 47.41 86 LEU A N 1
ATOM 668 C CA . LEU A 1 86 ? 37.249 7.561 -65.977 1.00 47.41 86 LEU A CA 1
ATOM 669 C C . LEU A 1 86 ? 37.401 9.086 -66.135 1.00 47.41 86 LEU A C 1
ATOM 671 O O . LEU A 1 86 ? 38.505 9.557 -66.390 1.00 47.41 86 LEU A O 1
ATOM 675 N N . LEU A 1 87 ? 36.326 9.865 -65.963 1.00 47.97 87 LEU A N 1
ATOM 676 C CA . LEU A 1 87 ? 36.358 11.332 -66.099 1.00 47.97 87 LEU A CA 1
ATOM 677 C C . LEU A 1 87 ? 36.839 12.066 -64.833 1.00 47.97 87 LEU A C 1
ATOM 679 O O . LEU A 1 87 ? 37.295 13.203 -64.932 1.00 47.97 87 LEU A O 1
ATOM 683 N N . SER A 1 88 ? 36.744 11.436 -63.657 1.00 54.75 88 SER A N 1
ATOM 684 C CA . SER A 1 88 ? 37.002 12.087 -62.358 1.00 54.75 88 SER A CA 1
ATOM 685 C C . SER A 1 88 ? 38.371 11.759 -61.751 1.00 54.75 88 SER A C 1
ATOM 687 O O . SER A 1 88 ? 38.746 12.357 -60.746 1.00 54.75 88 SER A O 1
ATOM 689 N N . GLY A 1 89 ? 39.111 10.791 -62.306 1.00 57.69 89 GLY A N 1
ATOM 690 C CA . GLY A 1 89 ? 40.417 10.358 -61.788 1.00 57.69 89 GLY A CA 1
ATOM 691 C C . GLY A 1 89 ? 40.388 9.728 -60.385 1.00 57.69 89 GLY A C 1
ATOM 692 O O . GLY A 1 89 ? 41.437 9.317 -59.886 1.00 57.69 89 GLY A O 1
ATOM 693 N N . SER A 1 90 ? 39.221 9.625 -59.740 1.00 62.50 90 SER A N 1
ATOM 694 C CA . SER A 1 90 ? 39.071 8.963 -58.449 1.00 62.50 90 SER A CA 1
ATOM 695 C C . SER A 1 90 ? 39.030 7.451 -58.651 1.00 62.50 90 SER A C 1
ATOM 697 O O . SER A 1 90 ? 38.239 6.916 -59.432 1.00 62.50 90 SER A O 1
ATOM 699 N N . LYS A 1 91 ? 39.892 6.739 -57.919 1.00 71.81 91 LYS A N 1
ATOM 700 C CA . LYS A 1 91 ? 39.877 5.270 -57.891 1.00 71.81 91 LYS A CA 1
ATOM 701 C C . LYS A 1 91 ? 38.663 4.728 -57.117 1.00 71.81 91 LYS A C 1
ATOM 703 O O . LYS A 1 91 ? 38.446 3.522 -57.114 1.00 71.81 91 LYS A O 1
ATOM 708 N N . GLY A 1 92 ? 37.871 5.606 -56.489 1.00 80.44 92 GLY A N 1
ATOM 709 C CA . GLY A 1 92 ? 36.783 5.238 -55.588 1.00 80.44 92 GLY A CA 1
ATOM 710 C C . GLY A 1 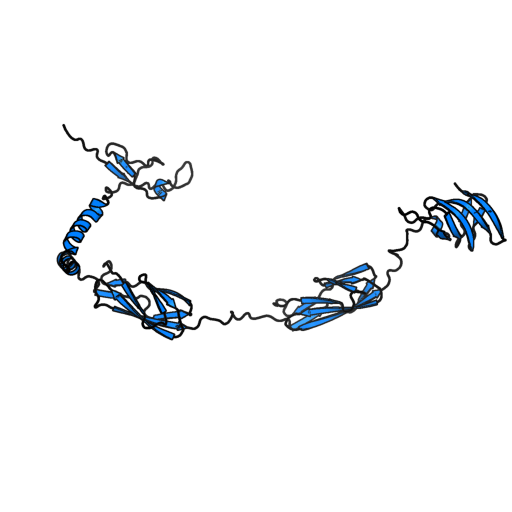92 ? 37.308 4.596 -54.298 1.00 80.44 92 GLY A C 1
ATOM 711 O O . GLY A 1 92 ? 38.527 4.516 -54.099 1.00 80.44 92 GLY A O 1
ATOM 712 N N . PRO A 1 93 ? 36.420 4.106 -53.419 1.00 87.38 93 PRO A N 1
ATOM 713 C CA . PRO A 1 93 ? 36.829 3.471 -52.172 1.00 87.38 93 PRO A CA 1
ATOM 714 C C . PRO A 1 93 ? 37.721 2.251 -52.448 1.00 87.38 93 PRO A C 1
ATOM 716 O O . PRO A 1 93 ? 37.360 1.361 -53.218 1.00 87.38 93 PRO A O 1
ATOM 719 N N . GLN A 1 94 ? 38.901 2.210 -51.825 1.00 88.81 94 GLN A N 1
ATOM 720 C CA . GLN A 1 94 ? 39.907 1.151 -52.007 1.00 88.81 94 GLN A CA 1
ATOM 721 C C . GLN A 1 94 ? 39.970 0.169 -50.836 1.00 88.81 94 GLN A C 1
ATOM 723 O O . GLN A 1 94 ? 40.499 -0.932 -50.971 1.00 88.81 94 GLN A O 1
ATOM 728 N N . LYS A 1 95 ? 39.451 0.553 -49.670 1.00 90.38 95 LYS A N 1
ATOM 729 C CA . LYS A 1 95 ? 39.488 -0.260 -48.453 1.00 90.38 95 LYS A CA 1
ATOM 730 C C . LYS A 1 95 ? 38.360 0.157 -47.525 1.00 90.38 95 LYS A C 1
ATOM 732 O O . LYS A 1 95 ? 38.073 1.344 -47.430 1.00 90.38 95 LYS A O 1
ATOM 737 N N . ILE A 1 96 ? 37.752 -0.811 -46.840 1.00 92.88 96 ILE A N 1
ATOM 738 C CA . ILE A 1 96 ? 36.762 -0.568 -45.784 1.00 92.88 96 ILE A CA 1
ATOM 739 C C . ILE A 1 96 ? 37.454 -0.706 -44.428 1.00 92.88 96 ILE A C 1
ATOM 741 O O . ILE A 1 96 ? 38.122 -1.709 -44.171 1.00 92.88 96 ILE A O 1
ATOM 745 N N . ASN A 1 97 ? 37.246 0.264 -43.546 1.00 90.38 97 ASN A N 1
ATOM 746 C CA . ASN A 1 97 ? 37.675 0.225 -42.157 1.00 90.38 97 ASN A CA 1
ATOM 747 C C . ASN A 1 97 ? 36.471 0.056 -41.231 1.00 90.38 97 ASN A C 1
ATOM 749 O O . ASN A 1 97 ? 35.434 0.697 -41.399 1.00 90.38 97 ASN A O 1
ATOM 753 N N . LEU A 1 98 ? 36.636 -0.800 -40.224 1.00 90.56 98 LEU A N 1
ATOM 754 C CA . LEU A 1 98 ? 35.687 -0.979 -39.132 1.00 90.56 98 LEU A CA 1
ATOM 755 C C . LEU A 1 98 ? 36.379 -0.612 -37.828 1.00 90.56 98 LEU A C 1
ATOM 757 O O . LEU A 1 98 ? 37.452 -1.140 -37.530 1.00 90.56 98 LEU A O 1
ATOM 761 N N . VAL A 1 99 ? 35.740 0.258 -37.049 1.00 86.50 99 VAL A N 1
ATOM 762 C CA . VAL A 1 99 ? 36.189 0.589 -35.690 1.00 86.50 99 VAL A CA 1
ATOM 763 C C . VAL A 1 99 ? 36.080 -0.647 -34.791 1.00 86.50 99 VAL A C 1
ATOM 765 O O . VAL A 1 99 ? 37.010 -0.969 -34.058 1.00 86.50 99 VAL A O 1
ATOM 768 N N . GLN A 1 100 ? 34.975 -1.387 -34.904 1.00 81.94 100 GLN A N 1
ATOM 769 C CA . GLN A 1 100 ? 34.713 -2.611 -34.149 1.00 81.94 100 GLN A CA 1
ATOM 770 C C . GLN A 1 100 ? 34.861 -3.827 -35.069 1.00 81.94 100 GLN A C 1
ATOM 772 O O . GLN A 1 100 ? 33.993 -4.120 -35.893 1.00 81.94 100 GLN A O 1
ATOM 777 N N . LYS A 1 101 ? 35.992 -4.530 -34.953 1.00 89.50 101 LYS A N 1
ATOM 778 C CA . LYS A 1 101 ? 36.243 -5.789 -35.681 1.00 89.50 101 LYS A CA 1
ATOM 779 C C . LYS A 1 101 ? 35.599 -6.996 -34.997 1.00 89.50 101 LYS A C 1
ATOM 781 O O . LYS A 1 101 ? 35.349 -8.004 -35.656 1.00 89.50 101 LYS A O 1
ATOM 786 N N . GLU A 1 102 ? 35.326 -6.874 -33.703 1.00 91.12 102 GLU A N 1
ATOM 787 C CA . GLU A 1 102 ? 34.641 -7.865 -32.878 1.00 91.12 102 GLU A CA 1
ATOM 788 C C . GLU A 1 102 ? 33.580 -7.141 -32.035 1.00 91.12 102 GLU A C 1
ATOM 790 O O . GLU A 1 102 ? 33.805 -6.010 -31.594 1.00 91.12 102 GLU A O 1
ATOM 795 N N . LEU A 1 103 ? 32.412 -7.758 -31.875 1.00 90.19 103 LEU A N 1
ATOM 796 C CA . LEU A 1 103 ? 31.253 -7.196 -31.186 1.00 90.19 103 LEU A CA 1
ATOM 797 C C . LEU A 1 103 ? 30.602 -8.273 -30.315 1.00 90.19 103 LEU A C 1
ATOM 799 O O . LEU A 1 103 ? 30.200 -9.314 -30.828 1.00 90.19 103 LEU A O 1
ATOM 803 N N . THR A 1 104 ? 30.440 -7.997 -29.024 1.00 91.44 104 THR A N 1
ATOM 804 C CA . THR A 1 104 ? 29.686 -8.858 -28.103 1.00 91.44 104 THR A CA 1
ATOM 805 C C . THR A 1 104 ? 28.406 -8.147 -27.687 1.00 91.44 104 THR A C 1
ATOM 807 O O . THR A 1 104 ? 28.444 -6.965 -27.351 1.00 91.44 104 THR A O 1
ATOM 810 N N . MET A 1 105 ? 27.275 -8.847 -27.740 1.00 92.44 105 MET A N 1
ATOM 811 C CA . MET A 1 105 ? 25.953 -8.308 -27.397 1.00 92.44 105 MET A CA 1
ATOM 812 C C . MET A 1 105 ? 25.052 -9.415 -26.846 1.00 92.44 105 MET A C 1
ATOM 814 O O . MET A 1 105 ? 25.277 -10.597 -27.101 1.00 92.44 105 MET A O 1
ATOM 818 N N . LYS A 1 106 ? 24.012 -9.047 -26.103 1.00 91.75 106 LYS A N 1
ATOM 819 C CA . LYS A 1 106 ? 23.023 -9.996 -25.571 1.00 91.75 106 LYS A CA 1
ATOM 820 C C . LYS A 1 106 ? 21.837 -10.151 -26.525 1.00 91.75 106 LYS A C 1
ATOM 822 O O . LYS A 1 106 ? 21.494 -9.227 -27.261 1.00 91.75 106 LYS A O 1
ATOM 827 N N . VAL A 1 107 ? 21.169 -11.310 -26.512 1.00 92.44 107 VAL A N 1
ATOM 828 C CA . VAL A 1 107 ? 19.956 -11.543 -27.328 1.00 92.44 107 VAL A CA 1
ATOM 829 C C . VAL A 1 107 ? 18.927 -10.418 -27.133 1.00 92.44 107 VAL A C 1
ATOM 831 O O . VAL A 1 107 ? 18.516 -10.116 -26.012 1.00 92.44 107 VAL A O 1
ATOM 834 N N . GLY A 1 108 ? 18.464 -9.834 -28.241 1.00 88.00 108 GLY A N 1
ATOM 835 C CA . GLY A 1 108 ? 17.506 -8.727 -28.276 1.00 88.00 108 GLY A CA 1
ATOM 836 C C . GLY A 1 108 ? 18.134 -7.330 -28.299 1.00 88.00 108 GLY A C 1
ATOM 837 O O . GLY A 1 108 ? 17.431 -6.373 -28.620 1.00 88.00 108 GLY A O 1
ATOM 838 N N . GLU A 1 109 ? 19.429 -7.191 -28.006 1.00 90.88 109 GLU A N 1
ATOM 839 C CA . GLU A 1 109 ? 20.124 -5.910 -28.131 1.00 90.88 109 GLU A CA 1
ATOM 840 C C . GLU A 1 109 ? 20.312 -5.512 -29.593 1.00 90.88 109 GLU A C 1
ATOM 842 O O . GLU A 1 109 ? 20.318 -6.344 -30.506 1.00 90.88 109 GLU A O 1
ATOM 847 N N . THR A 1 110 ? 20.456 -4.209 -29.814 1.00 92.25 110 THR A N 1
ATOM 848 C CA . THR A 1 110 ? 20.720 -3.643 -31.131 1.00 92.25 110 THR A CA 1
ATOM 849 C C . THR A 1 110 ? 21.868 -2.650 -31.052 1.00 92.25 110 THR A C 1
ATOM 851 O O . THR A 1 110 ? 21.903 -1.813 -30.155 1.00 92.25 110 THR A O 1
ATOM 854 N N . GLN A 1 111 ? 22.803 -2.744 -31.993 1.00 89.12 111 GLN A N 1
ATOM 855 C CA . GLN A 1 111 ? 23.990 -1.899 -32.078 1.00 89.12 111 GLN A CA 1
ATOM 856 C C . GLN A 1 111 ? 24.163 -1.396 -33.508 1.00 89.12 111 GLN A C 1
ATOM 858 O O . GLN A 1 111 ? 23.948 -2.141 -34.459 1.00 89.12 111 GLN A O 1
ATOM 863 N N . VAL A 1 112 ? 24.600 -0.151 -33.675 1.00 91.62 112 VAL A N 1
ATOM 864 C CA . VAL A 1 112 ? 24.940 0.396 -34.995 1.00 91.62 112 VAL A CA 1
ATOM 865 C C . VAL A 1 112 ? 26.441 0.265 -35.232 1.00 91.62 112 VAL A C 1
ATOM 867 O O . VAL A 1 112 ? 27.241 0.654 -34.378 1.00 91.62 112 VAL A O 1
ATOM 870 N N . ILE A 1 113 ? 26.814 -0.269 -36.394 1.00 89.38 113 ILE A N 1
ATOM 871 C CA . ILE A 1 113 ? 28.186 -0.310 -36.903 1.00 89.38 113 ILE A CA 1
ATOM 872 C C . ILE A 1 113 ? 28.297 0.692 -38.052 1.00 89.38 113 ILE A C 1
ATOM 874 O O . ILE A 1 113 ? 27.549 0.604 -39.025 1.00 89.38 113 ILE A O 1
ATOM 878 N N . THR A 1 114 ? 29.281 1.590 -37.973 1.00 89.44 114 THR A N 1
ATOM 879 C CA . THR A 1 114 ? 29.537 2.621 -38.992 1.00 89.44 114 THR A CA 1
ATOM 880 C C . THR A 1 114 ? 30.892 2.379 -39.665 1.00 89.44 114 THR A C 1
ATOM 882 O O . THR A 1 114 ? 31.929 2.718 -39.089 1.00 89.44 114 THR A O 1
ATOM 885 N N . PRO A 1 115 ? 30.924 1.767 -40.861 1.00 91.19 115 PRO A N 1
ATOM 886 C CA . PRO A 1 115 ? 32.146 1.589 -41.633 1.00 91.19 115 PRO A CA 1
ATOM 887 C C . PRO A 1 115 ? 32.631 2.911 -42.234 1.00 91.19 115 PRO A C 1
ATOM 889 O O . PRO A 1 115 ? 31.840 3.812 -42.513 1.00 91.19 115 PRO A O 1
ATOM 892 N N . THR A 1 116 ? 33.932 3.001 -42.494 1.00 90.50 116 THR A N 1
ATOM 893 C CA . THR A 1 116 ? 34.546 4.096 -43.260 1.00 90.50 116 THR A CA 1
ATOM 894 C C . THR A 1 116 ? 35.365 3.541 -44.424 1.00 90.50 116 THR A C 1
ATOM 896 O O . THR A 1 116 ? 35.623 2.337 -44.482 1.00 90.50 116 THR A O 1
ATOM 899 N N . VAL A 1 117 ? 35.750 4.392 -45.378 1.00 90.50 117 VAL A N 1
ATOM 900 C CA . VAL A 1 117 ? 36.560 4.002 -46.544 1.00 90.50 117 VAL A CA 1
ATOM 901 C C . VAL A 1 117 ? 37.836 4.826 -46.662 1.00 90.50 117 VAL A C 1
ATOM 903 O O . VAL A 1 117 ? 37.891 5.959 -46.191 1.00 90.50 117 VAL A O 1
ATOM 906 N N . GLU A 1 118 ? 38.856 4.244 -47.293 1.00 87.19 118 GLU A N 1
ATOM 907 C CA . GLU A 1 118 ? 40.071 4.950 -47.717 1.00 87.19 118 GLU A CA 1
ATOM 908 C C . GLU A 1 118 ? 40.095 5.103 -49.252 1.00 87.19 118 GLU A C 1
ATOM 910 O O . GLU A 1 118 ? 39.843 4.110 -49.950 1.00 87.19 118 GLU A O 1
ATOM 915 N N . PRO A 1 119 ? 40.443 6.292 -49.790 1.00 86.50 119 PRO A N 1
ATOM 916 C CA . PRO A 1 119 ? 40.694 7.543 -49.061 1.00 86.50 119 PRO A CA 1
ATOM 917 C C . PRO A 1 119 ? 39.422 8.130 -48.419 1.00 86.50 119 PRO A C 1
ATOM 919 O O . PRO A 1 119 ? 38.303 7.860 -48.851 1.00 86.50 119 PRO A O 1
ATOM 922 N N . GLU A 1 120 ? 39.601 8.912 -47.351 1.00 78.75 120 GLU A N 1
ATOM 923 C CA . GLU A 1 120 ? 38.488 9.557 -46.646 1.00 78.75 120 GLU A CA 1
ATOM 924 C C . GLU A 1 120 ? 37.767 10.564 -47.560 1.00 78.75 120 GLU A C 1
ATOM 926 O O . GLU A 1 120 ? 38.394 11.260 -48.358 1.00 78.75 120 GLU A O 1
ATOM 931 N N . GLY A 1 121 ? 36.439 10.646 -47.444 1.00 76.62 121 GLY A N 1
ATOM 932 C CA . GLY A 1 121 ? 35.602 11.534 -48.260 1.00 76.62 121 GLY A CA 1
ATOM 933 C C . GLY A 1 121 ? 35.096 10.916 -49.566 1.00 76.62 121 GLY A C 1
ATOM 934 O O . GLY A 1 121 ? 34.256 11.524 -50.232 1.00 76.62 121 GLY A O 1
ATOM 935 N N . GLU A 1 122 ? 35.536 9.704 -49.912 1.00 85.56 122 GLU A N 1
ATOM 936 C CA . GLU A 1 122 ? 34.945 8.936 -51.009 1.00 85.56 122 GLU A CA 1
ATOM 937 C C . GLU A 1 122 ? 33.488 8.578 -50.709 1.00 85.56 122 GLU A C 1
ATOM 939 O O . GLU A 1 122 ? 33.112 8.229 -49.585 1.00 85.56 122 GLU A O 1
ATOM 944 N N . LYS A 1 123 ? 32.648 8.644 -51.743 1.00 82.88 123 LYS A N 1
ATOM 945 C CA . LYS A 1 123 ? 31.256 8.216 -51.635 1.00 82.88 123 LYS A CA 1
ATOM 946 C C . LYS A 1 123 ? 31.219 6.690 -51.543 1.00 82.88 123 LYS A C 1
ATOM 948 O O . LYS A 1 123 ? 31.689 6.013 -52.454 1.00 82.88 123 LYS A O 1
ATOM 953 N N . ALA A 1 124 ? 30.637 6.173 -50.464 1.00 84.75 124 ALA A N 1
ATOM 954 C CA . ALA A 1 124 ? 30.497 4.743 -50.231 1.00 84.75 124 ALA A CA 1
ATOM 955 C C . ALA A 1 124 ? 29.098 4.396 -49.719 1.00 84.75 124 ALA A C 1
ATOM 957 O O . ALA A 1 124 ? 28.570 5.044 -48.812 1.00 84.75 124 ALA A O 1
ATOM 958 N N . THR A 1 125 ? 28.535 3.335 -50.282 1.00 89.75 125 THR A N 1
ATOM 959 C CA . THR A 1 125 ? 27.270 2.725 -49.893 1.00 89.75 125 THR A CA 1
ATOM 960 C C . THR A 1 125 ? 27.564 1.318 -49.389 1.00 89.75 125 THR A C 1
ATOM 962 O O . THR A 1 125 ? 28.094 0.473 -50.116 1.00 89.75 125 THR A O 1
ATOM 965 N N . PHE A 1 126 ? 27.259 1.060 -48.116 1.00 91.44 126 PHE A N 1
ATOM 966 C CA . PHE A 1 126 ? 27.618 -0.196 -47.460 1.00 91.44 126 PHE A CA 1
ATOM 967 C C . PHE A 1 126 ? 26.484 -1.217 -47.485 1.00 91.44 126 PHE A C 1
ATOM 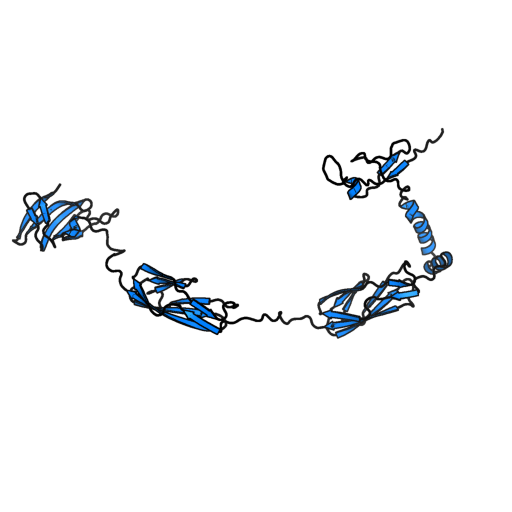969 O O . PHE A 1 126 ? 25.327 -0.912 -47.199 1.00 91.44 126 PHE A O 1
ATOM 976 N N . ILE A 1 127 ? 26.845 -2.468 -47.761 1.00 91.31 127 ILE A N 1
ATOM 977 C CA . ILE A 1 127 ? 25.941 -3.616 -47.732 1.00 91.31 127 ILE A CA 1
ATOM 978 C C . ILE A 1 127 ? 26.408 -4.565 -46.629 1.00 91.31 127 ILE A C 1
ATOM 980 O O . ILE A 1 127 ? 27.482 -5.164 -46.730 1.00 91.31 127 ILE A O 1
ATOM 984 N N . PHE A 1 128 ? 25.581 -4.734 -45.598 1.00 94.44 128 PHE A N 1
ATOM 985 C CA . PHE A 1 128 ? 25.839 -5.626 -44.467 1.00 94.44 128 PHE A CA 1
ATOM 986 C C . PHE A 1 128 ? 25.227 -7.004 -44.732 1.00 94.44 128 PHE A C 1
ATOM 988 O O . PHE A 1 128 ? 24.014 -7.141 -44.885 1.00 94.44 128 PHE A O 1
ATOM 995 N N . LYS A 1 129 ? 26.067 -8.042 -44.791 1.00 93.62 129 LYS A N 1
ATOM 996 C CA . LYS A 1 129 ? 25.655 -9.429 -45.045 1.00 93.62 129 LYS A CA 1
ATOM 997 C C . LYS A 1 129 ? 25.964 -10.312 -43.832 1.00 93.62 129 LYS A C 1
ATOM 999 O O . LYS A 1 129 ? 27.083 -10.833 -43.741 1.00 93.62 129 LYS A O 1
ATOM 1004 N N . PRO A 1 130 ? 25.008 -10.490 -42.903 1.00 94.94 130 PRO A N 1
ATOM 1005 C CA . PRO A 1 130 ? 25.187 -11.402 -41.784 1.00 94.94 130 PRO A CA 1
ATOM 1006 C C . PRO A 1 130 ? 25.236 -12.847 -42.278 1.00 94.94 130 PRO A C 1
ATOM 1008 O O . PRO A 1 130 ? 24.483 -13.236 -43.173 1.00 94.94 130 PRO A O 1
ATOM 1011 N N . GLN A 1 131 ? 26.133 -13.646 -41.707 1.00 95.31 131 GLN A N 1
ATOM 1012 C CA . GLN A 1 131 ? 26.215 -15.069 -42.007 1.00 95.31 131 GLN A CA 1
ATOM 1013 C C . GLN A 1 131 ? 25.225 -15.842 -41.120 1.00 95.31 131 GLN A C 1
ATOM 1015 O O . GLN A 1 131 ? 25.315 -15.870 -39.894 1.00 95.31 131 GLN A O 1
ATOM 1020 N N . GLY A 1 132 ? 24.225 -16.471 -41.733 1.00 90.88 132 GLY A N 1
ATOM 1021 C CA . GLY A 1 132 ? 23.188 -17.204 -41.002 1.00 90.88 132 GLY A CA 1
ATOM 1022 C C . GLY A 1 132 ? 22.123 -16.309 -40.353 1.00 90.88 132 GLY A C 1
ATOM 1023 O O . GLY A 1 132 ? 21.868 -15.192 -40.791 1.00 90.88 132 GLY A O 1
ATOM 1024 N N . LYS A 1 133 ? 21.437 -16.845 -39.334 1.00 91.75 133 LYS A N 1
ATOM 1025 C CA . LYS A 1 133 ? 20.239 -16.239 -38.708 1.00 91.75 133 LYS A CA 1
ATOM 1026 C C . LYS A 1 133 ? 20.432 -15.925 -37.214 1.00 91.75 133 LYS A C 1
ATOM 1028 O O . LYS A 1 133 ? 19.486 -16.030 -36.436 1.00 91.75 133 LYS A O 1
ATOM 1033 N N . ILE A 1 134 ? 21.666 -15.605 -36.823 1.00 92.31 134 ILE A N 1
ATOM 1034 C CA . ILE A 1 134 ? 22.056 -15.256 -35.442 1.00 92.31 134 ILE A CA 1
ATOM 1035 C C . ILE A 1 134 ? 21.840 -13.756 -35.175 1.00 92.31 134 ILE A C 1
ATOM 1037 O O . ILE A 1 134 ? 21.394 -13.376 -34.095 1.00 92.31 134 ILE A O 1
ATOM 1041 N N . VAL A 1 135 ? 22.056 -12.916 -36.190 1.00 94.44 135 VAL A N 1
ATOM 1042 C CA . VAL A 1 135 ? 21.821 -11.464 -36.161 1.00 94.44 135 VAL A CA 1
ATOM 1043 C C . VAL A 1 135 ? 21.030 -11.016 -37.388 1.00 94.44 135 VAL A C 1
ATOM 1045 O O . VAL A 1 135 ? 21.076 -11.663 -38.438 1.00 94.44 135 VAL A O 1
ATOM 1048 N N . LYS A 1 136 ? 20.329 -9.888 -37.276 1.00 95.25 136 LYS A N 1
ATOM 1049 C CA . LYS A 1 136 ? 19.738 -9.155 -38.404 1.00 95.25 136 LYS A CA 1
ATOM 1050 C C . LYS A 1 136 ? 20.540 -7.880 -38.631 1.00 95.25 136 LYS A C 1
ATOM 1052 O O . LYS A 1 136 ? 20.856 -7.209 -37.662 1.00 95.25 136 LYS A O 1
ATOM 1057 N N . ALA A 1 137 ? 20.830 -7.539 -39.884 1.00 93.19 137 ALA A N 1
ATOM 1058 C CA . ALA A 1 137 ? 21.505 -6.295 -40.246 1.00 93.19 137 ALA A CA 1
ATOM 1059 C C . ALA A 1 137 ? 20.642 -5.477 -41.216 1.00 93.19 137 ALA A C 1
ATOM 1061 O O . ALA A 1 137 ? 20.036 -6.053 -42.124 1.00 93.19 137 ALA A O 1
ATOM 1062 N N . THR A 1 138 ? 20.591 -4.157 -41.045 1.00 90.62 138 THR A N 1
ATOM 1063 C CA . THR A 1 138 ? 19.947 -3.234 -41.995 1.00 90.62 138 THR A CA 1
ATOM 1064 C C . THR A 1 138 ? 20.975 -2.587 -42.928 1.00 90.62 138 THR A C 1
ATOM 1066 O O . THR A 1 138 ? 22.180 -2.625 -42.677 1.00 90.62 138 THR A O 1
ATOM 1069 N N . SER A 1 139 ? 20.514 -1.949 -44.009 1.00 79.88 139 SER A N 1
ATOM 1070 C CA . SER A 1 139 ? 21.376 -1.146 -44.894 1.00 79.88 139 SER A CA 1
ATOM 1071 C C . SER A 1 139 ? 21.967 0.093 -44.205 1.00 79.88 139 SER A C 1
ATOM 1073 O O . SER A 1 139 ? 22.942 0.649 -44.695 1.00 79.88 139 SER A O 1
ATOM 1075 N N . GLY A 1 140 ? 21.404 0.511 -43.065 1.00 79.44 140 GLY A N 1
ATOM 1076 C CA . GLY A 1 140 ? 21.920 1.601 -42.233 1.00 79.44 140 GLY A CA 1
ATOM 1077 C C . GLY A 1 140 ? 22.975 1.170 -41.208 1.00 79.44 140 GLY A C 1
ATOM 1078 O O . GLY A 1 140 ? 23.411 2.004 -40.424 1.00 79.44 140 GLY A O 1
ATOM 1079 N N . GLY A 1 141 ? 23.370 -0.109 -41.184 1.00 84.81 141 GLY A N 1
ATOM 1080 C CA . GLY A 1 141 ? 24.380 -0.629 -40.255 1.00 84.81 141 GLY A CA 1
ATOM 1081 C C . GLY A 1 141 ? 23.858 -0.991 -38.865 1.00 84.81 141 GLY A C 1
ATOM 1082 O O . GLY A 1 141 ? 24.650 -1.291 -37.977 1.00 84.81 141 GLY A O 1
ATOM 1083 N N . GLU A 1 142 ? 22.541 -0.996 -38.666 1.00 92.00 142 GLU A N 1
ATOM 1084 C CA . GLU A 1 142 ? 21.910 -1.446 -37.424 1.00 92.00 142 GLU A CA 1
ATOM 1085 C C . GLU A 1 142 ? 21.882 -2.980 -37.365 1.00 92.00 142 GLU A C 1
ATOM 1087 O O . GLU A 1 142 ? 21.349 -3.635 -38.266 1.00 92.00 142 GLU A O 1
ATOM 1092 N N . ILE A 1 143 ? 22.477 -3.541 -36.313 1.00 94.12 143 ILE A N 1
ATOM 1093 C CA . ILE A 1 143 ? 22.644 -4.971 -36.062 1.00 94.12 143 ILE A CA 1
ATOM 1094 C C . ILE A 1 143 ? 21.825 -5.368 -34.836 1.00 94.12 143 ILE A C 1
ATOM 1096 O O . ILE A 1 143 ? 22.129 -4.926 -33.733 1.00 94.12 143 ILE A O 1
ATOM 1100 N N . THR A 1 144 ? 20.835 -6.241 -35.006 1.00 93.88 144 THR A N 1
ATOM 1101 C CA . THR A 1 144 ? 20.002 -6.775 -33.916 1.00 93.88 144 THR A CA 1
ATOM 1102 C C . THR A 1 144 ? 20.377 -8.221 -33.602 1.00 93.88 144 THR A C 1
ATOM 1104 O O . THR A 1 144 ? 20.361 -9.078 -34.494 1.00 93.88 144 THR A O 1
ATOM 1107 N N . ALA A 1 145 ? 20.649 -8.513 -32.331 1.00 94.44 145 ALA A N 1
ATOM 1108 C CA . ALA A 1 145 ? 20.894 -9.854 -31.813 1.00 94.44 145 ALA A CA 1
ATOM 1109 C C . ALA A 1 145 ? 19.603 -10.684 -31.786 1.00 94.44 145 ALA A C 1
ATOM 1111 O O . ALA A 1 145 ? 18.649 -10.328 -31.096 1.00 94.44 145 ALA A O 1
ATOM 1112 N N . LEU A 1 146 ? 19.562 -11.815 -32.498 1.00 92.56 146 LEU A N 1
ATOM 1113 C CA . LEU A 1 146 ? 18.369 -12.672 -32.551 1.00 92.56 146 LEU A CA 1
ATOM 1114 C C . LEU A 1 146 ? 18.489 -13.917 -31.673 1.00 92.56 146 LEU A C 1
ATOM 1116 O O . LEU A 1 146 ? 17.503 -14.338 -31.072 1.00 92.56 146 LEU A O 1
ATOM 1120 N N . LYS A 1 147 ? 19.664 -14.555 -31.655 1.00 92.62 147 LYS A N 1
ATOM 1121 C CA . LYS A 1 147 ? 19.897 -15.845 -30.987 1.00 92.62 147 LYS A CA 1
ATOM 1122 C C . LYS A 1 147 ? 21.322 -15.917 -30.459 1.00 92.62 147 LYS A C 1
ATOM 1124 O O . LYS A 1 147 ? 22.212 -15.375 -31.101 1.00 92.62 147 LYS A O 1
ATOM 1129 N N . LYS A 1 148 ? 21.534 -16.629 -29.349 1.00 93.19 148 LYS A N 1
ATOM 1130 C CA . LYS A 1 148 ? 22.870 -16.938 -28.829 1.00 93.19 148 LYS A CA 1
ATOM 1131 C C . LYS A 1 148 ? 23.713 -17.688 -29.859 1.00 93.19 148 LYS A C 1
ATOM 1133 O O . LYS A 1 148 ? 23.205 -18.557 -30.570 1.00 93.19 148 LYS A O 1
ATOM 1138 N N . GLY A 1 149 ? 25.001 -17.373 -29.887 1.00 91.75 149 GLY A N 1
ATOM 1139 C CA . GLY A 1 149 ? 25.990 -18.014 -30.742 1.00 91.75 149 GLY A CA 1
ATOM 1140 C C . GLY A 1 149 ? 26.932 -17.008 -31.385 1.00 91.75 149 GLY A C 1
ATOM 1141 O O . GLY A 1 149 ? 26.805 -15.801 -31.206 1.00 91.75 149 GLY A O 1
ATOM 1142 N N . GLU A 1 150 ? 27.875 -17.520 -32.161 1.00 94.56 150 GLU A N 1
ATOM 1143 C CA . GLU A 1 150 ? 28.874 -16.711 -32.851 1.00 94.56 150 GLU A CA 1
ATOM 1144 C C . GLU A 1 150 ? 28.576 -16.656 -34.348 1.00 94.56 150 GLU A C 1
ATOM 1146 O O . GLU A 1 150 ? 28.196 -17.650 -34.971 1.00 94.56 150 GLU A O 1
ATOM 1151 N N . THR A 1 151 ? 28.737 -15.481 -34.945 1.00 96.19 151 THR A N 1
ATOM 1152 C CA . THR A 1 151 ? 28.599 -15.278 -36.385 1.00 96.19 151 THR A CA 1
ATOM 1153 C C . THR A 1 151 ? 29.555 -14.197 -36.881 1.00 96.19 151 THR A C 1
ATOM 1155 O O . THR A 1 151 ? 30.289 -13.575 -36.121 1.00 96.19 151 THR A O 1
ATOM 1158 N N . THR A 1 152 ? 29.568 -13.967 -38.188 1.00 96.00 152 THR A N 1
ATOM 1159 C CA . THR A 1 152 ? 30.278 -12.856 -38.807 1.00 96.00 152 THR A CA 1
ATOM 1160 C C . THR A 1 152 ? 29.339 -12.044 -39.686 1.00 96.00 152 THR A C 1
ATOM 1162 O O . THR A 1 152 ? 28.380 -12.558 -40.268 1.00 96.00 152 THR A O 1
ATOM 1165 N N . ILE A 1 153 ? 29.626 -10.754 -39.801 1.00 95.75 153 ILE A N 1
ATOM 1166 C CA . ILE A 1 153 ? 28.971 -9.840 -40.730 1.00 95.75 153 ILE A CA 1
ATOM 1167 C C . ILE A 1 153 ? 30.015 -9.399 -41.742 1.00 95.75 153 ILE A C 1
ATOM 1169 O O . ILE A 1 153 ? 31.053 -8.843 -41.382 1.00 95.75 153 ILE A O 1
ATOM 1173 N N . ILE A 1 154 ? 29.729 -9.650 -43.017 1.00 94.94 154 ILE A N 1
ATOM 1174 C CA . ILE A 1 154 ? 30.567 -9.204 -44.126 1.00 94.94 154 ILE A CA 1
ATOM 1175 C C . ILE A 1 154 ? 30.007 -7.878 -44.628 1.00 94.94 154 ILE A C 1
ATOM 1177 O O . ILE A 1 154 ? 28.874 -7.820 -45.105 1.00 94.94 154 ILE A O 1
ATOM 1181 N N . VAL A 1 155 ? 30.812 -6.826 -44.541 1.00 94.75 155 VAL A N 1
ATOM 1182 C CA . VAL A 1 155 ? 30.498 -5.494 -45.062 1.00 94.75 155 VAL A CA 1
ATOM 1183 C C . VAL A 1 155 ? 31.148 -5.348 -46.432 1.00 94.75 155 VAL A C 1
ATOM 1185 O O . VAL A 1 155 ? 32.358 -5.536 -46.564 1.00 94.75 155 VAL A O 1
ATOM 1188 N N . LYS A 1 156 ? 30.348 -5.029 -47.448 1.00 93.38 156 LYS A N 1
ATOM 1189 C CA . LYS A 1 156 ? 30.802 -4.738 -48.817 1.00 93.38 156 LYS A CA 1
ATOM 1190 C C . LYS A 1 156 ? 30.491 -3.293 -49.187 1.00 93.38 156 LYS A C 1
ATOM 1192 O O . LYS A 1 156 ? 29.567 -2.714 -48.621 1.00 93.38 156 LYS A O 1
ATOM 1197 N N . CYS A 1 157 ? 31.230 -2.750 -50.147 1.00 89.88 157 CYS A N 1
ATOM 1198 C CA . CYS A 1 157 ? 30.937 -1.460 -50.766 1.00 89.88 157 CYS A CA 1
ATOM 1199 C C . CYS A 1 157 ? 30.241 -1.699 -52.109 1.00 89.88 157 CYS A C 1
ATOM 1201 O O . CYS A 1 157 ? 30.677 -2.560 -52.872 1.00 89.88 157 CYS A O 1
ATOM 1203 N N . GLU A 1 158 ? 29.173 -0.967 -52.410 1.00 89.56 158 GLU A N 1
ATOM 1204 C CA . GLU A 1 158 ? 28.492 -1.075 -53.708 1.00 89.56 158 GLU A CA 1
ATOM 1205 C C . GLU A 1 158 ? 29.369 -0.533 -54.846 1.00 89.56 158 GLU A C 1
ATOM 1207 O O . GLU A 1 158 ? 29.486 -1.145 -55.904 1.00 89.56 158 GLU A O 1
ATOM 1212 N N . GLU A 1 159 ? 30.060 0.574 -54.585 1.00 86.88 159 GLU A N 1
ATOM 1213 C CA . GLU A 1 159 ? 30.951 1.266 -55.516 1.00 86.88 159 GLU A CA 1
ATOM 1214 C C . GLU A 1 159 ? 32.231 0.476 -55.820 1.00 86.88 159 GLU A C 1
ATOM 1216 O O . GLU A 1 159 ? 32.865 0.699 -56.850 1.00 86.88 159 GLU A O 1
ATOM 1221 N N . ASN A 1 160 ? 32.607 -0.454 -54.939 1.00 87.06 160 ASN A N 1
ATOM 1222 C CA . ASN A 1 160 ? 33.711 -1.380 -55.160 1.00 87.06 160 ASN A CA 1
ATOM 1223 C C . ASN A 1 160 ? 33.382 -2.756 -54.543 1.00 87.06 160 ASN A C 1
ATOM 1225 O O . ASN A 1 160 ? 33.658 -2.998 -53.365 1.00 87.06 160 ASN A O 1
ATOM 1229 N N . PRO A 1 161 ? 32.793 -3.680 -55.323 1.00 86.50 161 PRO A N 1
ATOM 1230 C CA . PRO A 1 161 ? 32.376 -4.994 -54.828 1.00 86.50 161 PRO A CA 1
ATOM 1231 C C . PRO A 1 161 ? 33.519 -5.923 -54.383 1.00 86.50 161 PRO A C 1
ATOM 1233 O O . PRO A 1 161 ? 33.253 -6.917 -53.693 1.00 86.50 161 PRO A O 1
ATOM 1236 N N . GLU A 1 162 ? 34.763 -5.621 -54.776 1.00 88.12 162 GLU A N 1
ATOM 1237 C CA . GLU A 1 162 ? 35.962 -6.412 -54.461 1.00 88.12 162 GLU A CA 1
ATOM 1238 C C . GLU A 1 162 ? 36.438 -6.194 -53.020 1.00 88.12 162 GLU A C 1
ATOM 1240 O O . GLU A 1 162 ? 36.972 -7.108 -52.380 1.00 88.12 162 GLU A O 1
ATOM 1245 N N . ILE A 1 163 ? 36.205 -5.000 -52.468 1.00 90.75 163 ILE A N 1
ATOM 1246 C CA . ILE A 1 163 ? 36.615 -4.676 -51.102 1.00 90.75 163 ILE A CA 1
ATOM 1247 C C . ILE A 1 163 ? 35.578 -5.182 -50.100 1.00 90.75 163 ILE A C 1
ATOM 1249 O O . ILE A 1 163 ? 34.363 -5.077 -50.287 1.00 90.75 163 ILE A O 1
ATOM 1253 N N . ARG A 1 164 ? 36.068 -5.747 -48.996 1.00 93.94 164 ARG A N 1
ATOM 1254 C CA . ARG A 1 164 ? 35.226 -6.239 -47.905 1.00 93.94 164 ARG A CA 1
ATOM 1255 C C . ARG A 1 164 ? 35.901 -6.060 -46.555 1.00 93.94 164 ARG A C 1
ATOM 1257 O O . ARG A 1 164 ? 37.116 -6.199 -46.446 1.00 93.94 164 ARG A O 1
ATOM 1264 N N . ALA A 1 165 ? 35.092 -5.832 -45.530 1.00 94.38 165 ALA A N 1
ATOM 1265 C CA . ALA A 1 165 ? 35.496 -5.931 -44.134 1.00 94.38 165 ALA A CA 1
ATOM 1266 C C . ALA A 1 165 ? 34.635 -6.974 -43.414 1.00 94.38 165 ALA A C 1
ATOM 1268 O O . ALA A 1 165 ? 33.516 -7.271 -43.834 1.00 94.38 165 ALA A O 1
ATOM 1269 N N . ILE A 1 166 ? 35.174 -7.557 -42.348 1.00 94.62 166 ILE A N 1
ATOM 1270 C CA . ILE A 1 166 ? 34.511 -8.605 -41.570 1.00 94.62 166 ILE A CA 1
ATOM 1271 C C . ILE A 1 166 ? 34.441 -8.139 -40.119 1.00 94.62 166 ILE A C 1
ATOM 1273 O O . ILE A 1 166 ? 35.458 -7.734 -39.557 1.00 94.62 166 ILE A O 1
ATOM 1277 N N . CYS A 1 167 ? 33.251 -8.213 -39.530 1.00 94.31 167 CYS A N 1
ATOM 1278 C CA . CYS A 1 167 ? 33.024 -8.045 -38.099 1.00 94.31 167 CYS A CA 1
ATOM 1279 C C . CYS A 1 167 ? 32.619 -9.400 -37.513 1.00 94.31 167 CYS A C 1
ATOM 1281 O O . CYS A 1 167 ? 31.671 -10.012 -38.011 1.00 94.31 167 CYS A O 1
ATOM 1283 N N . LYS A 1 168 ? 33.328 -9.895 -36.497 1.00 95.00 168 LYS A N 1
ATOM 1284 C CA . LYS A 1 168 ? 32.884 -11.068 -35.731 1.00 95.00 168 LYS A CA 1
ATOM 1285 C C . LYS A 1 168 ? 31.895 -10.623 -34.666 1.00 95.00 168 LYS A C 1
ATOM 1287 O O . LYS A 1 168 ? 32.113 -9.601 -34.024 1.00 95.00 168 LYS A O 1
ATOM 1292 N N . VAL A 1 169 ? 30.827 -11.382 -34.478 1.00 95.56 169 VAL A N 1
ATOM 1293 C CA . VAL A 1 169 ? 29.774 -11.051 -33.524 1.00 95.56 169 VAL A CA 1
ATOM 1294 C C . VAL A 1 169 ? 29.500 -12.253 -32.632 1.00 95.56 169 VAL A C 1
ATOM 1296 O O . VAL A 1 169 ? 29.150 -13.320 -33.136 1.00 95.56 169 VAL A O 1
ATOM 1299 N N . THR A 1 170 ? 29.625 -12.064 -31.323 1.00 94.31 170 THR A N 1
ATOM 1300 C CA . THR A 1 170 ? 29.312 -13.065 -30.300 1.00 94.31 170 THR A CA 1
ATOM 1301 C C . THR A 1 170 ? 28.046 -12.638 -29.572 1.00 94.31 170 THR A C 1
ATOM 1303 O O . THR A 1 170 ? 27.993 -11.569 -28.965 1.00 94.31 170 THR A O 1
ATOM 1306 N N . ILE A 1 171 ? 27.004 -13.463 -29.662 1.00 94.44 171 ILE A N 1
ATOM 1307 C CA . ILE A 1 171 ? 25.735 -13.233 -28.981 1.00 94.44 171 ILE A CA 1
ATOM 1308 C C . ILE A 1 171 ? 25.674 -14.092 -27.731 1.00 94.44 171 ILE A C 1
ATOM 1310 O O . ILE A 1 171 ? 25.672 -15.322 -27.818 1.00 94.44 171 ILE A O 1
ATOM 1314 N N . GLU A 1 172 ? 25.566 -13.442 -26.586 1.00 92.06 172 GLU A N 1
ATOM 1315 C CA . GLU A 1 172 ? 25.320 -14.089 -25.304 1.00 92.06 172 GLU A CA 1
ATOM 1316 C C . GLU A 1 172 ? 23.817 -14.176 -25.025 1.00 92.06 172 GLU A C 1
ATOM 1318 O O . GLU A 1 172 ? 23.014 -13.435 -25.603 1.00 92.06 172 GLU A O 1
ATOM 1323 N N . ASP A 1 173 ? 23.415 -15.095 -24.144 1.00 86.81 173 ASP A N 1
ATOM 1324 C CA . ASP A 1 173 ? 22.020 -15.155 -23.708 1.00 86.81 173 ASP A CA 1
ATOM 1325 C C . ASP A 1 173 ? 21.604 -13.813 -23.101 1.00 86.81 173 ASP A C 1
ATOM 1327 O O . ASP A 1 173 ? 22.382 -13.126 -22.431 1.00 86.81 173 ASP A O 1
ATOM 1331 N N . ARG A 1 174 ? 20.343 -13.437 -23.325 1.00 72.75 174 ARG A N 1
ATOM 1332 C CA . ARG A 1 174 ? 19.753 -12.351 -22.553 1.00 72.75 174 ARG A CA 1
ATOM 1333 C C . ARG A 1 174 ? 19.774 -12.775 -21.092 1.00 72.75 174 ARG A C 1
ATOM 1335 O O . ARG A 1 174 ? 19.344 -13.881 -20.770 1.00 72.75 174 ARG A O 1
ATOM 1342 N N . ASP A 1 175 ? 20.260 -11.884 -20.238 1.00 68.62 175 ASP A N 1
ATOM 1343 C CA . ASP A 1 175 ? 20.240 -12.074 -18.796 1.00 68.62 175 ASP A CA 1
ATOM 1344 C C . ASP A 1 175 ? 18.775 -12.209 -18.353 1.00 68.62 175 ASP A C 1
ATOM 1346 O O . ASP A 1 175 ? 18.018 -11.238 -18.323 1.00 68.62 175 ASP A O 1
ATOM 1350 N N . THR A 1 176 ? 18.333 -13.454 -18.181 1.00 58.88 176 THR A N 1
ATOM 1351 C CA . THR A 1 176 ? 17.001 -13.799 -17.665 1.00 58.88 176 THR A CA 1
ATOM 1352 C C . THR A 1 176 ? 17.046 -14.007 -16.161 1.00 58.88 176 THR A C 1
ATOM 1354 O O . THR A 1 176 ? 15.999 -14.177 -15.537 1.00 58.88 176 THR A O 1
ATOM 1357 N N . THR A 1 177 ? 18.240 -13.956 -15.567 1.00 50.41 177 THR A N 1
ATOM 1358 C CA . THR A 1 177 ? 18.384 -13.870 -14.129 1.00 50.41 177 THR A CA 1
ATOM 1359 C C . THR A 1 177 ? 18.023 -12.447 -13.701 1.00 50.41 177 THR A C 1
ATOM 1361 O O . THR A 1 177 ? 18.650 -11.492 -14.163 1.00 50.41 177 THR A O 1
ATOM 1364 N N . PRO A 1 178 ? 16.980 -12.257 -12.868 1.00 52.94 178 PRO A N 1
ATOM 1365 C CA . PRO A 1 178 ? 16.753 -10.957 -12.254 1.00 52.94 178 PRO A CA 1
ATOM 1366 C C . PRO A 1 178 ? 18.043 -10.533 -11.537 1.00 52.94 178 PRO A C 1
ATOM 1368 O O . PRO A 1 178 ? 18.764 -11.408 -11.040 1.00 52.94 178 PRO A O 1
ATOM 1371 N N . PRO A 1 179 ? 18.363 -9.226 -11.494 1.00 55.19 179 PRO A N 1
ATOM 1372 C CA . PRO A 1 179 ? 19.545 -8.757 -10.780 1.00 55.19 179 PRO A CA 1
ATOM 1373 C C . PRO A 1 179 ? 19.536 -9.364 -9.371 1.00 55.19 179 PRO A C 1
ATOM 1375 O O . PRO A 1 179 ? 18.457 -9.396 -8.764 1.00 55.19 179 PRO A O 1
ATOM 1378 N N . PRO A 1 180 ? 20.673 -9.881 -8.857 1.00 54.06 180 PRO A N 1
ATOM 1379 C CA . PRO A 1 180 ? 20.722 -10.439 -7.515 1.00 54.06 180 PRO A CA 1
ATOM 1380 C C . PRO A 1 180 ? 20.273 -9.347 -6.550 1.00 54.06 180 PRO A C 1
ATOM 1382 O O . PRO A 1 180 ? 20.977 -8.373 -6.297 1.00 54.06 180 PRO A O 1
ATOM 1385 N N . THR A 1 181 ? 19.036 -9.474 -6.086 1.00 54.59 181 THR A N 1
ATOM 1386 C CA . THR A 1 181 ? 18.505 -8.646 -5.019 1.00 54.59 181 THR A CA 1
ATOM 1387 C C . THR A 1 181 ? 18.986 -9.352 -3.770 1.00 54.59 181 THR A C 1
ATOM 1389 O O . THR A 1 181 ? 18.388 -10.357 -3.380 1.00 54.59 181 THR A O 1
ATOM 1392 N N . ASP A 1 182 ? 20.118 -8.900 -3.223 1.00 68.06 182 ASP A N 1
ATOM 1393 C CA . ASP A 1 182 ? 20.591 -9.315 -1.901 1.00 68.06 182 ASP A CA 1
ATOM 1394 C C . ASP A 1 182 ? 19.487 -8.966 -0.904 1.00 68.06 182 ASP A C 1
ATOM 1396 O O . ASP A 1 182 ? 19.393 -7.854 -0.394 1.00 68.06 182 ASP A O 1
ATOM 1400 N N . THR A 1 183 ? 18.573 -9.916 -0.731 1.00 75.44 183 THR A N 1
ATOM 1401 C CA . THR A 1 183 ? 17.377 -9.748 0.070 1.00 75.44 183 THR A CA 1
ATOM 1402 C C . THR A 1 183 ? 17.814 -9.839 1.516 1.00 75.44 183 THR A C 1
ATOM 1404 O O . THR A 1 183 ? 18.255 -10.895 1.979 1.00 75.44 183 THR A O 1
ATOM 1407 N N . VAL A 1 184 ? 17.702 -8.734 2.235 1.00 86.81 184 VAL A N 1
ATOM 1408 C CA . VAL A 1 184 ? 18.076 -8.673 3.638 1.00 86.81 184 VAL A CA 1
ATOM 1409 C C . VAL A 1 184 ? 16.884 -9.133 4.470 1.00 86.81 184 VAL A C 1
ATOM 1411 O O . VAL A 1 184 ? 15.896 -8.415 4.623 1.00 86.81 184 VAL A O 1
ATOM 1414 N N . LEU A 1 185 ? 16.983 -10.358 4.987 1.00 90.94 185 LEU A N 1
ATOM 1415 C CA . LEU A 1 185 ? 15.973 -10.960 5.855 1.00 90.94 185 LEU A CA 1
ATOM 1416 C C . LEU A 1 185 ? 16.194 -10.595 7.328 1.00 90.94 185 LEU A C 1
ATOM 1418 O O . LEU A 1 185 ? 17.330 -10.457 7.799 1.00 90.94 185 LEU A O 1
ATOM 1422 N N . VAL A 1 186 ? 15.089 -10.497 8.060 1.00 94.94 186 VAL A N 1
ATOM 1423 C CA . VAL A 1 186 ? 15.026 -10.356 9.510 1.00 94.94 186 VAL A CA 1
ATOM 1424 C C . VAL A 1 186 ? 15.595 -11.616 10.156 1.00 94.94 186 VAL A C 1
ATOM 1426 O O . VAL A 1 186 ? 15.224 -12.742 9.833 1.00 94.94 186 VAL A O 1
ATOM 1429 N N . LYS A 1 187 ? 16.517 -11.421 11.099 1.00 93.94 187 LYS A N 1
ATOM 1430 C CA . LYS A 1 187 ? 17.150 -12.498 11.874 1.00 93.94 187 LYS A CA 1
ATOM 1431 C C . LYS A 1 187 ? 16.642 -12.546 13.307 1.00 93.94 187 LYS A C 1
ATOM 1433 O O . LYS A 1 187 ? 16.563 -13.618 13.895 1.00 93.94 187 LYS A O 1
ATOM 1438 N N . GLN A 1 188 ? 16.316 -11.386 13.870 1.00 95.25 188 GLN A N 1
ATOM 1439 C CA . GLN A 1 188 ? 15.838 -11.259 15.239 1.00 95.25 188 GLN A CA 1
ATOM 1440 C C . GLN A 1 188 ? 14.753 -10.188 15.321 1.00 95.25 188 GLN A C 1
ATOM 1442 O O . GLN A 1 188 ? 14.860 -9.137 14.688 1.00 95.25 188 GLN A O 1
ATOM 1447 N N . LEU A 1 189 ? 13.731 -10.467 16.128 1.00 96.12 189 LEU A N 1
ATOM 1448 C CA . LEU A 1 189 ? 12.602 -9.585 16.390 1.00 96.12 189 LEU A CA 1
ATOM 1449 C C . LEU A 1 189 ? 12.225 -9.686 17.871 1.00 96.12 189 LEU A C 1
ATOM 1451 O O . LEU A 1 189 ? 12.067 -10.789 18.397 1.00 96.12 189 LEU A O 1
ATOM 1455 N N . SER A 1 190 ? 12.081 -8.553 18.552 1.00 93.69 190 SER A N 1
ATOM 1456 C CA . SER A 1 190 ? 11.690 -8.498 19.967 1.00 93.69 190 SER A CA 1
ATOM 1457 C C . SER A 1 190 ? 10.759 -7.323 20.237 1.00 93.69 190 SER A C 1
ATOM 1459 O O . SER A 1 190 ? 11.026 -6.223 19.765 1.00 93.69 190 SER A O 1
ATOM 1461 N N . ILE A 1 191 ? 9.703 -7.537 21.022 1.00 94.75 191 ILE A N 1
ATOM 1462 C CA . ILE A 1 191 ? 8.828 -6.465 21.515 1.00 94.75 191 ILE A CA 1
ATOM 1463 C C . ILE A 1 191 ? 9.468 -5.860 22.763 1.00 94.75 191 ILE A C 1
ATOM 1465 O O . ILE A 1 191 ? 9.920 -6.591 23.645 1.00 94.75 191 ILE A O 1
ATOM 1469 N N . ASP A 1 192 ? 9.514 -4.533 22.818 1.00 89.12 192 ASP A N 1
ATOM 1470 C CA . ASP A 1 192 ? 9.959 -3.802 23.996 1.00 89.12 192 ASP A CA 1
ATOM 1471 C C . ASP A 1 192 ? 8.819 -3.686 25.015 1.00 89.12 192 ASP A C 1
ATOM 1473 O O . ASP A 1 192 ? 7.673 -3.370 24.682 1.00 89.12 192 ASP A O 1
ATOM 1477 N N . GLY A 1 193 ? 9.146 -3.953 26.277 1.00 75.12 193 GLY A N 1
ATOM 1478 C CA . GLY A 1 193 ? 8.168 -4.186 27.330 1.00 75.12 193 GLY A CA 1
ATOM 1479 C C . GLY A 1 193 ? 7.484 -5.551 27.186 1.00 75.12 193 GLY A C 1
ATOM 1480 O O . GLY A 1 193 ? 6.848 -5.861 26.183 1.00 75.12 193 GLY A O 1
ATOM 1481 N N . GLY A 1 194 ? 7.610 -6.384 28.217 1.00 90.50 194 GLY A N 1
ATOM 1482 C CA . GLY A 1 194 ? 6.942 -7.684 28.274 1.00 90.50 194 GLY A CA 1
ATOM 1483 C C . GLY A 1 194 ? 5.444 -7.577 28.571 1.00 90.50 194 GLY A C 1
ATOM 1484 O O . GLY A 1 194 ? 4.810 -6.544 28.343 1.00 90.50 194 GLY A O 1
ATOM 1485 N N . ASP A 1 195 ? 4.893 -8.664 29.110 1.00 95.88 195 ASP A N 1
ATOM 1486 C CA . ASP A 1 195 ? 3.478 -8.785 29.468 1.00 95.88 195 ASP A CA 1
ATOM 1487 C C . ASP A 1 195 ? 2.973 -7.580 30.274 1.00 95.88 195 ASP A C 1
ATOM 1489 O O . ASP A 1 195 ? 3.653 -7.062 31.165 1.00 95.88 195 ASP A O 1
ATOM 1493 N N . PHE A 1 196 ? 1.756 -7.126 29.977 1.00 95.12 196 PHE A N 1
ATOM 1494 C CA . PHE A 1 196 ? 1.196 -5.935 30.611 1.00 95.12 196 PHE A CA 1
ATOM 1495 C C . PHE A 1 196 ? -0.322 -6.009 30.798 1.00 95.12 196 PHE A C 1
ATOM 1497 O O . PHE A 1 196 ? -1.010 -6.879 30.261 1.00 95.12 196 PHE A O 1
ATOM 1504 N N . SER A 1 197 ? -0.847 -5.064 31.583 1.00 95.00 197 SER A N 1
ATOM 1505 C CA . SER A 1 197 ? -2.274 -4.921 31.865 1.00 95.00 197 SER A CA 1
ATOM 1506 C C . SER A 1 197 ? -2.786 -3.545 31.440 1.00 95.00 197 SER A C 1
ATOM 1508 O O . SER A 1 197 ? -2.097 -2.544 31.640 1.00 95.00 197 SER A O 1
ATOM 1510 N N . ILE A 1 198 ? -3.980 -3.502 30.846 1.00 95.25 198 ILE A N 1
ATOM 1511 C CA . ILE A 1 198 ? -4.687 -2.282 30.413 1.00 95.25 198 ILE A CA 1
ATOM 1512 C C . ILE A 1 198 ? -6.160 -2.369 30.806 1.00 95.25 198 ILE A C 1
ATOM 1514 O O . ILE A 1 198 ? -6.692 -3.465 30.994 1.00 95.25 198 ILE A O 1
ATOM 1518 N N . LYS A 1 199 ? -6.846 -1.233 30.956 1.00 92.06 199 LYS A N 1
ATOM 1519 C CA . LYS A 1 199 ? -8.286 -1.235 31.259 1.00 92.06 199 LYS A CA 1
ATOM 1520 C C . LYS A 1 199 ? -9.115 -1.219 29.980 1.00 92.06 199 LYS A C 1
ATOM 1522 O O . LYS A 1 199 ? -8.689 -0.657 28.977 1.00 92.06 199 LYS A O 1
ATOM 1527 N N . VAL A 1 200 ? -10.327 -1.777 30.032 1.00 89.69 200 VAL A N 1
ATOM 1528 C CA . VAL A 1 200 ? -11.305 -1.687 28.928 1.00 89.69 200 VAL A CA 1
ATOM 1529 C C . VAL A 1 200 ? -11.463 -0.235 28.455 1.00 89.69 200 VAL A C 1
ATOM 1531 O O . VAL A 1 200 ? -11.696 0.665 29.268 1.00 89.69 200 VAL A O 1
ATOM 1534 N N . GLY A 1 201 ? -11.350 -0.024 27.141 1.00 86.38 201 GLY A N 1
ATOM 1535 C CA . GLY A 1 201 ? -11.423 1.285 26.490 1.00 86.38 201 GLY A CA 1
ATOM 1536 C C . GLY A 1 201 ? -10.111 2.079 26.459 1.00 86.38 201 GLY A C 1
ATOM 1537 O O . GLY A 1 201 ? -10.069 3.129 25.822 1.00 86.38 201 GLY A O 1
ATOM 1538 N N . GLU A 1 202 ? -9.045 1.615 27.118 1.00 89.88 202 GLU A N 1
ATOM 1539 C CA . GLU A 1 202 ? -7.705 2.197 26.986 1.00 89.88 202 GLU A CA 1
ATOM 1540 C C . GLU A 1 202 ? -6.933 1.561 25.819 1.00 89.88 202 GLU A C 1
ATOM 1542 O O . GLU A 1 202 ? -7.270 0.483 25.322 1.00 89.88 202 GLU A O 1
ATOM 1547 N N . SER A 1 203 ? -5.864 2.231 25.389 1.00 93.56 203 SER A N 1
ATOM 1548 C CA . SER A 1 203 ? -4.950 1.726 24.363 1.00 93.56 203 SER A CA 1
ATOM 1549 C C . SER A 1 203 ? -3.494 1.928 24.767 1.00 93.56 203 SER A C 1
ATOM 1551 O O . SER A 1 203 ? -3.183 2.905 25.450 1.00 93.56 203 SER A O 1
ATOM 1553 N N . LYS A 1 204 ? -2.598 1.057 24.299 1.00 93.25 204 LYS A N 1
ATOM 1554 C CA . LYS A 1 204 ? -1.152 1.139 24.530 1.00 93.25 204 LYS A CA 1
ATOM 1555 C C . LYS A 1 204 ? -0.396 0.937 23.220 1.00 93.25 204 LYS A C 1
ATOM 1557 O O . LYS A 1 204 ? -0.674 -0.006 22.489 1.00 93.25 204 LYS A O 1
ATOM 1562 N N . GLN A 1 205 ? 0.578 1.801 22.957 1.00 97.12 205 GLN A N 1
ATOM 1563 C CA . GLN A 1 205 ? 1.513 1.635 21.848 1.00 97.12 205 GLN A CA 1
ATOM 1564 C C . GLN A 1 205 ? 2.600 0.625 22.228 1.00 97.12 205 GLN A C 1
ATOM 1566 O O . GLN A 1 205 ? 3.218 0.770 23.286 1.00 97.12 205 GLN A O 1
ATOM 1571 N N . LEU A 1 206 ? 2.837 -0.373 21.379 1.00 93.94 206 LEU A N 1
ATOM 1572 C CA . LEU A 1 206 ? 3.999 -1.252 21.492 1.00 93.94 206 LEU A CA 1
ATOM 1573 C C . LEU A 1 206 ? 5.158 -0.717 20.654 1.00 93.94 206 LEU A C 1
ATOM 1575 O O . LEU A 1 206 ? 4.957 -0.126 19.592 1.00 93.94 206 LEU A O 1
ATOM 1579 N N . SER A 1 207 ? 6.367 -0.970 21.142 1.00 91.81 207 SER A N 1
ATOM 1580 C CA . SER A 1 207 ? 7.620 -0.746 20.424 1.00 91.81 207 SER A CA 1
ATOM 1581 C C . SER A 1 207 ? 8.280 -2.098 20.169 1.00 91.81 207 SER A C 1
ATOM 1583 O O . SER A 1 207 ? 8.058 -3.050 20.915 1.00 91.81 207 SER A O 1
ATOM 1585 N N . TYR A 1 208 ? 9.085 -2.207 19.118 1.00 94.12 208 TYR A N 1
ATOM 1586 C CA . TYR A 1 208 ? 9.825 -3.425 18.800 1.00 94.12 208 TYR A CA 1
ATOM 1587 C C . TYR A 1 208 ? 11.217 -3.086 18.266 1.00 94.12 208 TYR A C 1
ATOM 1589 O O . TYR A 1 208 ? 11.464 -1.982 17.786 1.00 94.12 208 TYR A O 1
ATOM 1597 N N . ILE A 1 209 ? 12.123 -4.054 18.360 1.00 93.19 209 ILE A N 1
ATOM 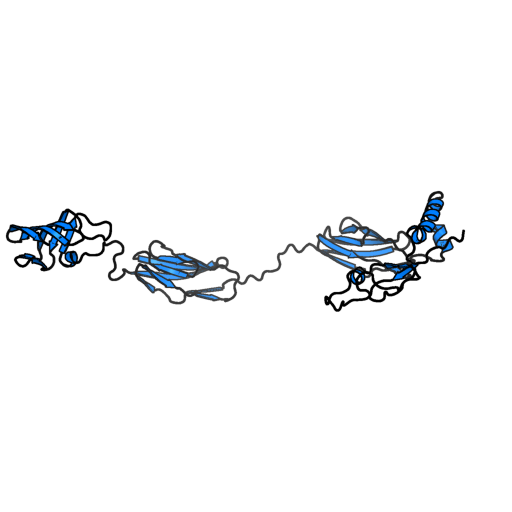1598 C CA . ILE A 1 209 ? 13.480 -3.998 17.821 1.00 93.19 209 ILE A CA 1
ATOM 1599 C C . ILE A 1 209 ? 13.611 -5.125 16.801 1.00 93.19 209 ILE A C 1
ATOM 1601 O O . ILE A 1 209 ? 13.258 -6.272 17.086 1.00 93.19 209 ILE A O 1
ATOM 1605 N N . VAL A 1 210 ? 14.126 -4.789 15.619 1.00 96.06 210 VAL A N 1
ATOM 1606 C CA . VAL A 1 210 ? 14.366 -5.715 14.510 1.00 96.06 210 VAL A CA 1
ATOM 1607 C C . VAL A 1 210 ? 15.843 -5.689 14.126 1.00 96.06 210 VAL A C 1
ATOM 1609 O O . VAL A 1 210 ? 16.489 -4.643 14.158 1.00 96.06 210 VAL A O 1
ATOM 1612 N N . THR A 1 211 ? 16.421 -6.851 13.827 1.00 93.50 211 THR A N 1
ATOM 1613 C CA . THR A 1 211 ? 17.820 -6.966 13.394 1.00 93.50 211 THR A CA 1
ATOM 1614 C C . THR A 1 211 ? 17.932 -7.859 12.159 1.00 93.50 211 THR A C 1
ATOM 1616 O O . THR A 1 211 ? 17.470 -9.005 12.206 1.00 93.50 211 THR A O 1
ATOM 1619 N N . PRO A 1 212 ? 18.601 -7.396 11.084 1.00 92.88 212 PRO A N 1
ATOM 1620 C CA . PRO A 1 212 ? 19.147 -6.040 10.901 1.00 92.88 212 PRO A CA 1
ATOM 1621 C C . PRO A 1 212 ? 18.045 -4.965 10.844 1.00 92.88 212 PRO A C 1
ATOM 1623 O O . PRO A 1 212 ? 16.905 -5.271 10.522 1.00 92.88 212 PRO A O 1
ATOM 1626 N N . GLU A 1 213 ? 18.391 -3.715 11.172 1.00 88.94 213 GLU A N 1
ATOM 1627 C CA . GLU A 1 213 ? 17.447 -2.581 11.140 1.00 88.94 213 GLU A CA 1
ATOM 1628 C C . GLU A 1 213 ? 16.914 -2.332 9.722 1.00 88.94 213 GLU A C 1
ATOM 1630 O O . GLU A 1 213 ? 15.729 -2.087 9.521 1.00 88.94 213 GLU A O 1
ATOM 1635 N N . LYS A 1 214 ? 17.796 -2.438 8.722 1.00 87.38 214 LYS A N 1
ATOM 1636 C CA . LYS A 1 214 ? 17.415 -2.429 7.310 1.00 87.38 214 LYS A CA 1
ATOM 1637 C C . LYS A 1 214 ? 17.146 -3.855 6.862 1.00 87.38 214 LYS A C 1
ATOM 1639 O O . LYS A 1 214 ? 18.069 -4.664 6.841 1.00 87.38 214 LYS A O 1
ATOM 1644 N N . HIS A 1 215 ? 15.908 -4.125 6.485 1.00 91.88 215 HIS A N 1
ATOM 1645 C CA . HIS A 1 215 ? 15.459 -5.388 5.919 1.00 91.88 215 HIS A CA 1
ATOM 1646 C C . HIS A 1 215 ? 14.420 -5.119 4.831 1.00 91.88 215 HIS A C 1
ATOM 1648 O O . HIS A 1 215 ? 13.821 -4.046 4.783 1.00 91.88 215 HIS A O 1
ATOM 1654 N N . ASP A 1 216 ? 14.170 -6.116 3.991 1.00 88.00 216 ASP A N 1
ATOM 1655 C CA . ASP A 1 216 ? 13.219 -6.008 2.881 1.00 88.00 216 ASP A CA 1
ATOM 1656 C C . ASP A 1 216 ? 11.835 -6.604 3.229 1.00 88.00 216 ASP A C 1
ATOM 1658 O O . ASP A 1 216 ? 10.973 -6.746 2.364 1.00 88.00 216 ASP A O 1
ATOM 1662 N N . GLU A 1 217 ? 11.636 -7.075 4.461 1.00 91.31 217 GLU A N 1
ATOM 1663 C CA . GLU A 1 217 ? 10.416 -7.777 4.902 1.00 91.31 217 GLU A CA 1
ATOM 1664 C C . GLU A 1 217 ? 9.302 -6.863 5.420 1.00 91.31 217 GLU A C 1
ATOM 1666 O O . GLU A 1 217 ? 9.562 -5.785 5.956 1.00 91.31 217 GLU A O 1
ATOM 1671 N N . ILE A 1 218 ? 8.060 -7.343 5.304 1.00 92.69 218 ILE A N 1
ATOM 1672 C CA . ILE A 1 218 ? 6.877 -6.710 5.889 1.00 92.69 218 ILE A CA 1
ATOM 1673 C C . ILE A 1 218 ? 6.647 -7.308 7.276 1.00 92.69 218 ILE A C 1
ATOM 1675 O O . ILE A 1 218 ? 6.576 -8.527 7.443 1.00 92.69 218 ILE A O 1
ATOM 1679 N N . LEU A 1 219 ? 6.503 -6.440 8.277 1.00 93.56 219 LEU A N 1
ATOM 1680 C CA . LEU A 1 219 ? 6.141 -6.834 9.635 1.00 93.56 219 LEU A CA 1
ATOM 1681 C C . LEU A 1 219 ? 4.636 -6.666 9.838 1.00 93.56 219 LEU A C 1
ATOM 1683 O O . LEU A 1 219 ? 4.072 -5.629 9.498 1.00 93.56 219 LEU A O 1
ATOM 1687 N N . SER A 1 220 ? 3.988 -7.684 10.400 1.00 93.19 220 SER A N 1
ATOM 1688 C CA . SER A 1 220 ? 2.536 -7.711 10.597 1.00 93.19 220 SER A CA 1
ATOM 1689 C C . SER A 1 220 ? 2.170 -8.034 12.040 1.00 93.19 220 SER A C 1
ATOM 1691 O O . SER A 1 220 ? 2.736 -8.948 12.642 1.00 93.19 220 SER A O 1
ATOM 1693 N N . TRP A 1 221 ? 1.217 -7.279 12.586 1.00 96.88 221 TRP A N 1
ATOM 1694 C CA . TRP A 1 221 ? 0.670 -7.478 13.923 1.00 96.88 221 TRP A CA 1
ATOM 1695 C C . TRP A 1 221 ? -0.634 -8.270 13.875 1.00 96.88 221 TRP A C 1
ATOM 1697 O O . TRP A 1 221 ? -1.449 -8.095 12.974 1.00 96.88 221 TRP A O 1
ATOM 1707 N N . THR A 1 222 ? -0.840 -9.134 14.863 1.00 95.81 222 THR A N 1
ATOM 1708 C CA . THR A 1 222 ? -2.053 -9.946 15.012 1.00 95.81 222 THR A CA 1
ATOM 1709 C C . THR A 1 222 ? -2.415 -10.114 16.484 1.00 95.81 222 THR A C 1
ATOM 1711 O O . THR A 1 222 ? -1.540 -10.091 17.352 1.00 95.81 222 THR A O 1
ATOM 1714 N N . SER A 1 223 ? -3.704 -10.300 16.767 1.00 97.75 223 SER A N 1
ATOM 1715 C CA . SER A 1 223 ? -4.212 -10.710 18.079 1.00 97.75 223 SER A CA 1
ATOM 1716 C C . SER A 1 223 ? -4.790 -12.118 17.980 1.00 97.75 223 SER A C 1
ATOM 1718 O O . SER A 1 223 ? -5.502 -12.425 17.026 1.00 97.75 223 SER A O 1
ATOM 1720 N N . ASP A 1 224 ? -4.514 -12.977 18.960 1.00 97.94 224 ASP A N 1
ATOM 1721 C CA . ASP A 1 224 ? -5.162 -14.293 19.043 1.00 97.94 224 ASP A CA 1
ATOM 1722 C C . ASP A 1 224 ? -6.631 -14.216 19.507 1.00 97.94 224 ASP A C 1
ATOM 1724 O O . ASP A 1 224 ? -7.378 -15.183 19.346 1.00 97.94 224 ASP A O 1
ATOM 1728 N N . ASN A 1 225 ? -7.054 -13.075 20.066 1.00 94.25 225 ASN A N 1
ATOM 1729 C CA . ASN A 1 225 ? -8.399 -12.855 20.583 1.00 94.25 225 ASN A CA 1
ATOM 1730 C C . ASN A 1 225 ? -8.813 -11.376 20.492 1.00 94.25 225 ASN A C 1
ATOM 1732 O O . ASN A 1 225 ? -8.801 -10.626 21.474 1.00 94.25 225 ASN A O 1
ATOM 1736 N N . GLU A 1 226 ? -9.249 -10.969 19.300 1.00 93.12 226 GLU A N 1
ATOM 1737 C CA . GLU A 1 226 ? -9.717 -9.605 19.012 1.00 93.12 226 GLU A CA 1
ATOM 1738 C C . GLU A 1 226 ? -10.951 -9.181 19.823 1.00 93.12 226 GLU A C 1
ATOM 1740 O O . GLU A 1 226 ? -11.158 -7.991 20.055 1.00 93.12 226 GLU A O 1
ATOM 1745 N N . ALA A 1 227 ? -11.744 -10.134 20.328 1.00 89.81 227 ALA A N 1
ATOM 1746 C CA . ALA A 1 227 ? -12.869 -9.827 21.211 1.00 89.81 227 ALA A CA 1
ATOM 1747 C C . ALA A 1 227 ? -12.419 -9.313 22.593 1.00 89.81 227 ALA A C 1
ATOM 1749 O O . ALA A 1 227 ? -13.222 -8.711 23.308 1.00 89.81 227 ALA A O 1
ATOM 1750 N N . VAL A 1 228 ? -11.160 -9.556 22.977 1.00 93.00 228 VAL A N 1
ATOM 1751 C CA . VAL A 1 228 ? -10.539 -9.074 24.220 1.00 93.00 228 VAL A CA 1
ATOM 1752 C C . VAL A 1 228 ? -9.652 -7.862 23.946 1.00 93.00 228 VAL A C 1
ATOM 1754 O O . VAL A 1 228 ? -9.823 -6.830 24.598 1.00 93.00 228 VAL A O 1
ATOM 1757 N N . ALA A 1 229 ? -8.735 -7.956 22.982 1.00 95.25 229 ALA A N 1
ATOM 1758 C CA . ALA A 1 229 ? -7.864 -6.850 22.591 1.00 95.25 229 ALA A CA 1
ATOM 1759 C C . ALA A 1 229 ? -7.530 -6.905 21.097 1.00 95.25 229 ALA A C 1
ATOM 1761 O O . ALA A 1 229 ? -7.187 -7.965 20.576 1.00 95.25 229 ALA A O 1
ATOM 1762 N N . THR A 1 230 ? -7.578 -5.758 20.423 1.00 95.44 230 THR A N 1
ATOM 1763 C CA . THR A 1 230 ? -7.164 -5.607 19.019 1.00 95.44 230 THR A CA 1
ATOM 1764 C C . THR A 1 230 ? -5.799 -4.934 18.933 1.00 95.44 230 THR A C 1
ATOM 1766 O O . THR A 1 230 ? -5.365 -4.284 19.885 1.00 95.44 230 THR A O 1
ATOM 1769 N N . VAL A 1 231 ? -5.118 -5.074 17.798 1.00 97.44 231 VAL A N 1
ATOM 1770 C CA . VAL A 1 231 ? -3.870 -4.370 17.479 1.00 97.44 231 VAL A CA 1
ATOM 1771 C C . VAL A 1 231 ? -3.951 -3.856 16.043 1.00 97.44 231 VAL A C 1
ATOM 1773 O O . VAL A 1 231 ? -4.504 -4.547 15.191 1.00 97.44 231 VAL A O 1
ATOM 1776 N N . ASP A 1 232 ? -3.459 -2.647 15.782 1.00 90.88 232 ASP A N 1
ATOM 1777 C CA . ASP A 1 232 ? -3.359 -2.112 14.418 1.00 90.88 232 ASP A CA 1
ATOM 1778 C C . ASP A 1 232 ? -1.999 -2.409 13.759 1.00 90.88 232 ASP A C 1
ATOM 1780 O O . ASP A 1 232 ? -1.108 -3.020 14.354 1.00 90.88 232 ASP A O 1
ATOM 1784 N N . ASP A 1 233 ? -1.839 -1.981 12.508 1.00 91.44 233 ASP A N 1
ATOM 1785 C CA . ASP A 1 233 ? -0.622 -2.155 11.708 1.00 91.44 233 ASP A CA 1
ATOM 1786 C C . ASP A 1 233 ? 0.609 -1.445 12.295 1.00 91.44 233 ASP A C 1
ATOM 1788 O O . ASP A 1 233 ? 1.742 -1.847 12.030 1.00 91.44 233 ASP A O 1
ATOM 1792 N N . THR A 1 234 ? 0.402 -0.441 13.148 1.00 87.38 234 THR A N 1
ATOM 1793 C CA . THR A 1 234 ? 1.470 0.279 13.851 1.00 87.38 234 THR A CA 1
ATOM 1794 C C . THR A 1 234 ? 1.848 -0.341 15.196 1.00 87.38 234 THR A C 1
ATOM 1796 O O . THR A 1 234 ? 2.796 0.117 15.834 1.00 87.38 234 THR A O 1
ATOM 1799 N N . GLY A 1 235 ? 1.141 -1.381 15.647 1.00 92.25 235 GLY A N 1
ATOM 1800 C CA . GLY A 1 235 ? 1.368 -2.014 16.948 1.00 92.25 235 GLY A CA 1
ATOM 1801 C C . GLY A 1 235 ? 0.643 -1.330 18.111 1.00 92.25 235 GLY A C 1
ATOM 1802 O O . GLY A 1 235 ? 1.015 -1.522 19.273 1.00 92.25 235 GLY A O 1
ATOM 1803 N N . LYS A 1 236 ? -0.393 -0.528 17.841 1.00 95.19 236 LYS A N 1
ATOM 1804 C CA . LYS A 1 236 ? -1.231 0.060 18.887 1.00 95.19 236 LYS A CA 1
ATOM 1805 C C . LYS A 1 236 ? -2.302 -0.932 19.327 1.00 95.19 236 LYS A C 1
ATOM 1807 O O . LYS A 1 236 ? -3.229 -1.254 18.587 1.00 95.19 236 LYS A O 1
ATOM 1812 N N . VAL A 1 237 ? -2.210 -1.376 20.574 1.00 97.69 237 VAL A N 1
ATOM 1813 C CA . VAL A 1 237 ? -3.152 -2.317 21.186 1.00 97.69 237 VAL A CA 1
ATOM 1814 C C . VAL A 1 237 ? -4.324 -1.562 21.808 1.00 97.69 237 VAL A C 1
ATOM 1816 O O . VAL A 1 237 ? -4.100 -0.631 22.581 1.00 97.69 237 VAL A O 1
ATOM 1819 N N . SER A 1 238 ? -5.562 -1.977 21.530 1.00 92.38 238 SER A N 1
ATOM 1820 C CA . SER A 1 238 ? -6.789 -1.402 22.106 1.00 92.38 238 SER A CA 1
ATOM 1821 C C . SER A 1 238 ? -7.576 -2.441 22.910 1.00 92.38 238 SER A C 1
ATOM 1823 O O . SER A 1 238 ? -7.843 -3.541 22.429 1.00 92.38 238 SER A O 1
ATOM 1825 N N . ALA A 1 239 ? -7.964 -2.097 24.142 1.00 94.94 239 ALA A N 1
ATOM 1826 C CA . ALA A 1 239 ? -8.709 -2.981 25.037 1.00 94.94 239 ALA A CA 1
ATOM 1827 C C . ALA A 1 239 ? -10.211 -2.988 24.723 1.00 94.94 239 ALA A C 1
ATOM 1829 O O . ALA A 1 239 ? -10.886 -1.971 24.902 1.00 94.94 239 ALA A O 1
ATOM 1830 N N . VAL A 1 240 ? -10.747 -4.150 24.348 1.00 88.12 240 VAL A N 1
ATOM 1831 C CA . VAL A 1 240 ? -12.160 -4.329 23.977 1.00 88.12 240 VAL A CA 1
ATOM 1832 C C . VAL A 1 240 ? -12.979 -4.867 25.147 1.00 88.12 240 VAL A C 1
ATOM 1834 O O . VAL A 1 240 ? -14.000 -4.287 25.514 1.00 88.12 240 VAL A O 1
ATOM 1837 N N . LYS A 1 241 ? -12.532 -5.964 25.767 1.00 87.81 241 LYS A N 1
ATOM 1838 C CA . LYS A 1 241 ? -13.272 -6.662 26.827 1.00 87.81 241 LYS A CA 1
ATOM 1839 C C . LYS A 1 241 ? -12.322 -7.274 27.843 1.00 87.81 241 LYS A C 1
ATOM 1841 O O . LYS A 1 241 ? -11.207 -7.640 27.505 1.00 87.81 241 LYS A O 1
ATOM 1846 N N . GLU A 1 242 ? -12.787 -7.413 29.082 1.00 92.06 242 GLU A N 1
ATOM 1847 C CA . GLU A 1 242 ? -12.075 -8.148 30.130 1.00 92.06 242 GLU A CA 1
ATOM 1848 C C . GLU A 1 242 ? -11.692 -9.566 29.674 1.00 92.06 242 GLU A C 1
ATOM 1850 O O . GLU A 1 242 ? -12.524 -10.303 29.137 1.00 92.06 242 GLU A O 1
ATOM 1855 N N . GLY A 1 243 ? -10.435 -9.937 29.912 1.00 94.38 243 GLY A N 1
ATOM 1856 C CA . GLY A 1 243 ? -9.869 -11.217 29.501 1.00 94.38 243 GLY A CA 1
ATOM 1857 C C . GLY A 1 243 ? -8.370 -11.123 29.233 1.00 94.38 243 GLY A C 1
ATOM 1858 O O . GLY A 1 243 ? -7.712 -10.157 29.617 1.00 94.38 243 GLY A O 1
ATOM 1859 N N . THR A 1 244 ? -7.830 -12.131 28.554 1.00 96.38 244 THR A N 1
ATOM 1860 C CA . THR A 1 244 ? -6.431 -12.159 28.109 1.00 96.38 244 THR A CA 1
ATOM 1861 C C . THR A 1 244 ? -6.342 -12.404 26.608 1.00 96.38 244 THR A C 1
ATOM 1863 O O . THR A 1 244 ? -7.093 -13.231 26.089 1.00 96.38 244 THR A O 1
ATOM 1866 N N . ALA A 1 245 ? -5.413 -11.723 25.942 1.00 96.69 245 ALA A N 1
ATOM 1867 C CA . ALA A 1 245 ? -5.068 -11.929 24.536 1.00 96.69 245 ALA A CA 1
ATOM 1868 C C . ALA A 1 245 ? -3.543 -11.885 24.364 1.00 96.69 245 ALA A C 1
ATOM 1870 O O . ALA A 1 245 ? -2.856 -11.194 25.119 1.00 96.69 245 ALA A O 1
ATOM 1871 N N . ASN A 1 246 ? -3.010 -12.601 23.381 1.00 97.50 246 ASN A N 1
ATOM 1872 C CA . ASN A 1 246 ? -1.620 -12.493 22.956 1.00 97.50 246 ASN A CA 1
ATOM 1873 C C . ASN A 1 246 ? -1.541 -11.689 21.663 1.00 97.50 246 ASN A C 1
ATOM 1875 O O . ASN A 1 246 ? -2.170 -12.025 20.659 1.00 97.50 246 ASN A O 1
ATOM 1879 N N . ILE A 1 247 ? -0.719 -10.646 21.695 1.00 98.12 247 ILE A N 1
ATOM 1880 C CA . ILE A 1 247 ? -0.423 -9.804 20.543 1.00 98.12 247 ILE A CA 1
ATOM 1881 C C . ILE A 1 247 ? 0.905 -10.269 19.950 1.00 98.12 247 ILE A C 1
ATOM 1883 O O . ILE A 1 247 ? 1.909 -10.323 20.661 1.00 98.12 247 ILE A O 1
ATOM 1887 N N . LYS A 1 248 ? 0.911 -10.630 18.666 1.00 97.00 248 LYS A N 1
ATOM 1888 C CA . LYS A 1 248 ? 2.061 -11.196 17.948 1.00 97.00 248 LYS A CA 1
ATOM 1889 C C . LYS A 1 248 ? 2.476 -10.292 16.792 1.00 97.00 248 LYS A C 1
ATOM 1891 O O . LYS A 1 248 ? 1.612 -9.835 16.051 1.00 97.00 248 LYS A O 1
ATOM 1896 N N . ILE A 1 249 ? 3.783 -10.118 16.605 1.00 96.31 249 ILE A N 1
ATOM 1897 C CA . ILE A 1 249 ? 4.384 -9.517 15.406 1.00 96.31 249 ILE A CA 1
ATOM 1898 C C . ILE A 1 249 ? 5.175 -10.580 14.629 1.00 96.31 249 ILE A C 1
ATOM 1900 O O . ILE A 1 249 ? 5.899 -11.375 15.237 1.00 96.31 249 ILE A O 1
ATOM 1904 N N . VAL A 1 250 ? 5.018 -10.621 13.301 1.00 95.12 250 VAL A N 1
ATOM 1905 C CA . VAL A 1 250 ? 5.631 -11.616 12.398 1.00 95.12 250 VAL A CA 1
ATOM 1906 C C . VAL A 1 250 ? 6.275 -10.932 11.192 1.00 95.12 250 VAL A C 1
ATOM 1908 O O . VAL A 1 250 ? 5.645 -10.071 10.578 1.00 95.12 250 VAL A O 1
ATOM 1911 N N . ALA A 1 251 ? 7.489 -11.358 10.837 1.00 94.50 251 ALA A N 1
ATOM 1912 C CA . ALA A 1 251 ? 8.148 -11.037 9.573 1.00 94.50 251 ALA A CA 1
ATOM 1913 C C . ALA A 1 251 ? 7.737 -12.038 8.477 1.00 94.50 251 ALA A C 1
ATOM 1915 O O . ALA A 1 251 ? 7.808 -13.254 8.675 1.00 94.50 251 ALA A O 1
ATOM 1916 N N . ASP A 1 252 ? 7.254 -11.526 7.346 1.00 90.06 252 ASP A N 1
ATOM 1917 C CA . ASP A 1 252 ? 6.515 -12.290 6.337 1.00 90.06 252 ASP A CA 1
ATOM 1918 C C . ASP A 1 252 ? 7.318 -13.383 5.612 1.00 90.06 252 ASP A C 1
ATOM 1920 O O . ASP A 1 252 ? 6.764 -14.443 5.315 1.00 90.06 252 ASP A O 1
ATOM 1924 N N . ARG A 1 253 ? 8.610 -13.172 5.335 1.00 89.06 253 ARG A N 1
ATOM 1925 C CA . ARG A 1 253 ? 9.426 -14.106 4.536 1.00 89.06 253 ARG A CA 1
ATOM 1926 C C . ARG A 1 253 ? 10.319 -15.005 5.378 1.00 89.06 253 ARG A C 1
ATOM 1928 O O . ARG A 1 253 ? 10.433 -16.193 5.090 1.00 89.06 253 ARG A O 1
ATOM 1935 N N . SER A 1 254 ? 10.950 -14.460 6.409 1.00 90.81 254 SER A N 1
ATOM 1936 C CA . SER A 1 254 ? 11.793 -15.198 7.354 1.00 90.81 254 SER A CA 1
ATOM 1937 C C . SER A 1 254 ? 10.969 -16.014 8.350 1.00 90.81 254 SER A C 1
ATOM 1939 O O . SER A 1 254 ? 11.469 -16.995 8.901 1.00 90.81 254 SER A O 1
ATOM 1941 N N . GLY A 1 255 ? 9.717 -15.617 8.606 1.00 92.75 255 GLY A N 1
ATOM 1942 C CA . GLY A 1 255 ? 8.839 -16.241 9.596 1.00 92.75 255 GLY A CA 1
ATOM 1943 C C . GLY A 1 255 ? 9.222 -15.946 11.052 1.00 92.75 255 GLY A C 1
ATOM 1944 O O . GLY A 1 255 ? 8.592 -16.477 11.976 1.00 92.75 255 GLY A O 1
ATOM 1945 N N . VAL A 1 256 ? 10.239 -15.106 11.285 1.00 96.12 256 VAL A N 1
ATOM 1946 C CA . VAL A 1 256 ? 10.659 -14.697 12.631 1.00 96.12 256 VAL A CA 1
ATOM 1947 C C . VAL A 1 256 ? 9.505 -13.956 13.304 1.00 96.12 256 VAL A C 1
ATOM 1949 O O . VAL A 1 256 ? 8.899 -13.056 12.723 1.00 96.12 256 VAL A O 1
ATOM 1952 N N . ASN A 1 257 ? 9.173 -14.347 14.533 1.00 96.44 257 ASN A N 1
ATOM 1953 C CA . ASN A 1 257 ? 8.045 -13.783 15.264 1.00 96.44 257 ASN A CA 1
ATOM 1954 C C . ASN A 1 257 ? 8.293 -13.720 16.769 1.00 96.44 257 ASN A C 1
ATOM 1956 O O . ASN A 1 257 ? 9.152 -14.414 17.310 1.00 96.44 257 ASN A O 1
ATOM 1960 N N . THR A 1 258 ? 7.509 -12.882 17.437 1.00 96.94 258 THR A N 1
ATOM 1961 C CA . THR A 1 258 ? 7.482 -12.749 18.895 1.00 96.94 258 THR A CA 1
ATOM 1962 C C . THR A 1 258 ? 6.096 -12.286 19.344 1.00 96.94 258 THR A C 1
ATOM 1964 O O . THR A 1 258 ? 5.305 -11.799 18.530 1.00 96.94 258 THR A O 1
ATOM 1967 N N . SER A 1 259 ? 5.771 -12.451 20.624 1.00 96.56 259 SER A N 1
ATOM 1968 C CA . SER A 1 259 ? 4.455 -12.106 21.166 1.00 96.56 259 SER A CA 1
ATOM 1969 C C . SER A 1 259 ? 4.517 -11.618 22.606 1.00 96.56 259 SER A C 1
ATOM 1971 O O . SER A 1 259 ? 5.392 -12.033 23.362 1.00 96.56 259 SER A O 1
ATOM 1973 N N . VAL A 1 260 ? 3.532 -10.810 22.993 1.00 97.56 260 VAL A N 1
ATOM 1974 C CA . VAL A 1 260 ? 3.343 -10.301 24.355 1.00 97.56 260 VAL A CA 1
ATOM 1975 C C . VAL A 1 260 ? 1.921 -10.576 24.838 1.00 97.56 260 VAL A C 1
ATOM 1977 O O . VAL A 1 260 ? 0.965 -10.457 24.066 1.00 97.56 260 VAL A O 1
ATOM 1980 N N . LYS A 1 261 ? 1.761 -10.928 26.118 1.00 97.69 261 LYS A N 1
ATOM 1981 C CA . LYS A 1 261 ? 0.439 -11.133 26.714 1.00 97.69 261 LYS A CA 1
ATOM 1982 C C . LYS A 1 261 ? -0.140 -9.823 27.227 1.00 97.69 261 LYS A C 1
ATOM 1984 O O . LYS A 1 261 ? 0.502 -9.069 27.960 1.00 97.69 261 LYS A O 1
ATOM 1989 N N . VAL A 1 262 ? -1.407 -9.609 26.910 1.00 97.56 262 VAL A N 1
ATOM 1990 C CA . VAL A 1 262 ? -2.201 -8.473 27.361 1.00 97.56 262 VAL A CA 1
ATOM 1991 C C . VAL A 1 262 ? -3.301 -8.981 28.273 1.00 97.56 262 VAL A C 1
ATOM 1993 O O . VAL A 1 262 ? -4.110 -9.821 27.883 1.00 97.56 262 VAL A O 1
ATOM 1996 N N . THR A 1 263 ? -3.340 -8.461 29.497 1.00 97.31 263 THR A N 1
ATOM 1997 C CA . THR A 1 263 ? -4.446 -8.690 30.433 1.00 97.31 263 THR A CA 1
ATOM 1998 C C . THR A 1 263 ? -5.348 -7.465 30.443 1.00 97.31 263 THR A C 1
ATOM 2000 O O . THR A 1 263 ? -4.938 -6.386 30.865 1.00 97.31 263 THR A O 1
ATOM 2003 N N . VAL A 1 264 ? -6.585 -7.612 29.981 1.00 95.69 264 VAL A N 1
ATOM 2004 C CA . VAL A 1 264 ? -7.569 -6.533 30.005 1.00 95.69 264 VAL A CA 1
ATOM 2005 C C . VAL A 1 264 ? -8.369 -6.619 31.296 1.00 95.69 264 VAL A C 1
ATOM 2007 O O . VAL A 1 264 ? -9.049 -7.609 31.563 1.00 95.69 264 VAL A O 1
ATOM 2010 N N . THR A 1 265 ? -8.297 -5.561 32.094 1.00 92.25 265 THR A N 1
ATOM 2011 C CA . THR A 1 265 ? -9.007 -5.437 33.371 1.00 92.25 265 THR A CA 1
ATOM 2012 C C . THR A 1 265 ? -10.200 -4.498 33.248 1.00 92.25 265 THR A C 1
ATOM 2014 O O . THR A 1 265 ? -10.269 -3.640 32.362 1.00 92.25 265 THR A O 1
ATOM 2017 N N . LYS A 1 266 ? -11.173 -4.631 34.153 1.00 82.44 266 LYS A N 1
ATOM 2018 C CA . LYS A 1 266 ? -12.288 -3.681 34.214 1.00 82.44 266 LYS A CA 1
ATOM 2019 C C . LYS A 1 266 ? -11.774 -2.279 34.522 1.00 82.44 266 LYS A C 1
ATOM 2021 O O . LYS A 1 266 ? -10.949 -2.078 35.414 1.00 82.44 266 LYS A O 1
ATOM 2026 N N . LYS A 1 267 ? -12.340 -1.287 33.839 1.00 66.81 267 LYS A N 1
ATOM 2027 C CA . LYS A 1 267 ? -12.216 0.106 34.259 1.00 66.81 267 LYS A CA 1
ATOM 2028 C C . LYS A 1 267 ? -12.841 0.243 35.658 1.00 66.81 267 LYS A C 1
ATOM 2030 O O . LYS A 1 267 ? -13.996 -0.155 35.829 1.00 66.81 267 LYS A O 1
ATOM 2035 N N . PRO A 1 268 ? -12.134 0.790 36.664 1.00 56.88 268 PRO A N 1
ATOM 2036 C CA . PRO A 1 268 ? -12.764 1.123 37.931 1.00 56.88 268 PRO A CA 1
ATOM 2037 C C . PRO A 1 268 ? -13.761 2.265 37.679 1.00 56.88 268 PRO A C 1
ATOM 2039 O O . PRO A 1 268 ? -13.352 3.407 37.516 1.00 56.88 268 PRO A O 1
ATOM 2042 N N . GLY A 1 269 ? -15.053 1.935 37.580 1.00 55.12 269 GLY A N 1
ATOM 2043 C CA . GLY A 1 269 ? -16.179 2.879 37.555 1.00 55.12 269 GLY A CA 1
ATOM 2044 C C . GLY A 1 269 ? -16.294 3.766 36.307 1.00 55.12 269 GLY A C 1
ATOM 2045 O O . GLY A 1 269 ? -15.705 4.840 36.237 1.00 55.12 269 GLY A O 1
ATOM 2046 N N . GLY A 1 270 ? -17.128 3.367 35.345 1.00 46.28 270 GLY A N 1
ATOM 2047 C CA . GLY A 1 270 ? -17.543 4.232 34.235 1.00 46.28 270 GLY A CA 1
ATOM 2048 C C . GLY A 1 270 ? -18.314 3.457 33.174 1.00 46.28 270 GLY A C 1
ATOM 2049 O O . GLY A 1 270 ? -17.734 3.099 32.153 1.00 46.28 270 GLY A O 1
ATOM 2050 N N . GLY A 1 271 ? -19.581 3.145 33.464 1.00 47.91 271 GLY A N 1
ATOM 2051 C CA . GLY A 1 271 ? -20.488 2.429 32.567 1.00 47.91 271 GLY A CA 1
ATOM 2052 C C . GLY A 1 271 ? -20.791 3.233 31.304 1.00 47.91 271 GLY A C 1
ATOM 2053 O O . GLY A 1 271 ? -21.226 4.377 31.385 1.00 47.91 271 GLY A O 1
ATOM 2054 N N . GLY A 1 272 ? -20.542 2.623 30.146 1.00 45.97 272 GLY A N 1
ATOM 2055 C CA . GLY A 1 272 ? -20.898 3.164 28.831 1.00 45.97 272 GLY A CA 1
ATOM 2056 C C . GLY A 1 272 ? -22.325 2.843 28.383 1.00 45.97 272 GLY A C 1
ATOM 2057 O O . GLY A 1 272 ? -22.734 3.349 27.349 1.00 45.97 272 GLY A O 1
ATOM 2058 N N . ASP A 1 273 ? -23.085 2.071 29.168 1.00 54.84 273 ASP A N 1
ATOM 2059 C CA . ASP A 1 273 ? -24.478 1.698 28.864 1.00 54.84 273 ASP A CA 1
ATOM 2060 C C . ASP A 1 273 ? -25.455 2.042 30.007 1.00 54.84 273 ASP A C 1
ATOM 2062 O O . ASP A 1 273 ? -26.628 1.667 29.968 1.00 54.84 273 ASP A O 1
ATOM 2066 N N . GLU A 1 274 ? -24.996 2.745 31.050 1.00 54.59 274 GLU A N 1
ATOM 2067 C CA . GLU A 1 274 ? -25.861 3.176 32.151 1.00 54.59 274 GLU A CA 1
ATOM 2068 C C . GLU A 1 274 ? -26.335 4.616 31.885 1.00 54.59 274 GLU A C 1
ATOM 2070 O O . GLU A 1 274 ? -25.495 5.503 31.698 1.00 54.59 274 GLU A O 1
ATOM 2075 N N . PRO A 1 275 ? -27.658 4.879 31.819 1.00 55.84 275 PRO A N 1
ATOM 2076 C CA . PRO A 1 275 ? -28.169 6.232 31.633 1.00 55.84 275 PRO A CA 1
ATOM 2077 C C . PRO A 1 275 ? -27.631 7.143 32.744 1.00 55.84 275 PRO A C 1
ATOM 2079 O O . PRO A 1 275 ? -27.427 6.681 33.871 1.00 55.84 275 PRO A O 1
ATOM 2082 N N . PRO A 1 276 ? -27.386 8.434 32.462 1.00 64.50 276 PRO A N 1
ATOM 2083 C CA . PRO A 1 276 ? -26.849 9.333 33.470 1.00 64.50 276 PRO A CA 1
ATOM 2084 C C . PRO A 1 276 ? -27.789 9.348 34.682 1.00 64.50 276 PRO A C 1
ATOM 2086 O O . PRO A 1 276 ? -29.003 9.500 34.558 1.00 64.50 276 PRO A O 1
ATOM 2089 N N . ILE A 1 277 ? -27.210 9.145 35.865 1.00 71.81 277 ILE A N 1
ATOM 2090 C CA . ILE A 1 277 ? -27.960 9.015 37.115 1.00 71.81 277 ILE A CA 1
ATOM 2091 C C . ILE A 1 277 ? -28.569 10.378 37.450 1.00 71.81 277 ILE A C 1
ATOM 2093 O O . ILE A 1 277 ? -27.839 11.333 37.748 1.00 71.81 277 ILE A O 1
ATOM 2097 N N . SER A 1 278 ? -29.901 10.476 37.435 1.00 82.38 278 SER A N 1
ATOM 2098 C CA . SER A 1 278 ? -30.588 11.700 37.853 1.00 82.38 278 SER A CA 1
ATOM 2099 C C . SER A 1 278 ? -30.264 12.025 39.322 1.00 82.38 278 SER A C 1
ATOM 2101 O O . SER A 1 278 ? -29.994 11.117 40.116 1.00 82.38 278 SER A O 1
ATOM 2103 N N . PRO A 1 279 ? -30.287 13.303 39.753 1.00 88.19 279 PRO A N 1
ATOM 2104 C CA . PRO A 1 279 ? -29.966 13.663 41.136 1.00 88.19 279 PRO A CA 1
ATOM 2105 C C . PRO A 1 279 ? -30.753 12.871 42.190 1.00 88.19 279 PRO A C 1
ATOM 2107 O O . PRO A 1 279 ? -30.198 12.542 43.238 1.00 88.19 279 PRO A O 1
ATOM 2110 N N . ILE A 1 280 ? -32.010 12.516 41.900 1.00 87.75 280 ILE A N 1
ATOM 2111 C CA . ILE A 1 280 ? -32.855 11.753 42.821 1.00 87.75 280 ILE A CA 1
ATOM 2112 C C . ILE A 1 280 ? -32.484 10.261 42.892 1.00 87.75 280 ILE A C 1
ATOM 2114 O O . ILE A 1 280 ? -32.575 9.657 43.961 1.00 87.75 280 ILE A O 1
ATOM 2118 N N . GLU A 1 281 ? -31.972 9.669 41.809 1.00 89.00 281 GLU A N 1
ATOM 2119 C CA . GLU A 1 281 ? -31.506 8.271 41.782 1.00 89.00 281 GLU A CA 1
ATOM 2120 C C . GLU A 1 281 ? -30.224 8.053 42.614 1.00 89.00 281 GLU A C 1
ATOM 2122 O O . GLU A 1 281 ? -29.849 6.923 42.914 1.00 89.00 281 GLU A O 1
ATOM 2127 N N . ARG A 1 282 ? -29.581 9.120 43.112 1.00 90.12 282 ARG A N 1
ATOM 2128 C CA . ARG A 1 282 ? -28.505 9.011 44.121 1.00 90.12 282 ARG A CA 1
ATOM 2129 C C . ARG A 1 282 ? -29.006 8.550 45.495 1.00 90.12 282 ARG A C 1
ATOM 2131 O O . ARG A 1 282 ? -28.198 8.127 46.332 1.00 90.12 282 ARG A O 1
ATOM 2138 N N . TYR A 1 283 ? -30.314 8.652 45.732 1.00 92.50 283 TYR A N 1
ATOM 2139 C CA . TYR A 1 283 ? -30.973 8.313 46.993 1.00 92.50 283 TYR A CA 1
ATOM 2140 C C . TYR A 1 283 ? -31.812 7.037 46.907 1.00 92.50 283 TYR A C 1
ATOM 2142 O O . TYR A 1 283 ? -32.276 6.551 47.939 1.00 92.50 283 TYR A O 1
ATOM 2150 N N . GLY A 1 284 ? -31.992 6.465 45.715 1.00 92.62 284 GLY A N 1
ATOM 2151 C CA . GLY A 1 284 ? -32.831 5.290 45.530 1.00 92.62 284 GLY A CA 1
ATOM 2152 C C . GLY A 1 284 ? -32.768 4.687 44.133 1.00 92.62 284 GLY A C 1
ATOM 2153 O O . GLY A 1 284 ? -32.245 5.277 43.197 1.00 92.62 284 GLY A O 1
ATOM 2154 N N . LYS A 1 285 ? -33.338 3.492 43.996 1.00 93.44 285 LYS A N 1
ATOM 2155 C CA . LYS A 1 285 ? -33.430 2.760 42.730 1.00 93.44 285 LYS A CA 1
ATOM 2156 C C . LYS A 1 285 ? -34.753 3.067 42.043 1.00 93.44 285 LYS A C 1
ATOM 2158 O O . LYS A 1 285 ? -35.814 2.823 42.625 1.00 93.44 285 LYS A O 1
ATOM 2163 N N . TYR A 1 286 ? -34.686 3.587 40.820 1.00 93.62 286 TYR A N 1
ATOM 2164 C CA . TYR A 1 286 ? -35.858 3.901 40.008 1.00 93.62 286 TYR A CA 1
ATOM 2165 C C . TYR A 1 286 ? -36.208 2.768 39.036 1.00 93.62 286 TYR A C 1
ATOM 2167 O O . TYR A 1 286 ? -35.337 2.150 38.423 1.00 93.62 286 TYR A O 1
ATOM 2175 N N . SER A 1 287 ? -37.507 2.541 38.861 1.00 92.69 287 SER A N 1
ATOM 2176 C CA . SER A 1 287 ? -38.094 1.636 37.874 1.00 92.69 287 SER A CA 1
ATOM 2177 C C . SER A 1 287 ? -39.269 2.334 37.187 1.00 92.69 287 SER A C 1
ATOM 2179 O O . SER A 1 287 ? -40.199 2.776 37.860 1.00 92.69 287 SER A O 1
ATOM 2181 N N . GLY A 1 288 ? -39.225 2.472 35.863 1.00 92.06 288 GLY A N 1
ATOM 2182 C CA . GLY A 1 288 ? -40.239 3.198 35.097 1.00 92.06 288 GLY A CA 1
ATOM 2183 C C . GLY A 1 288 ? -39.714 3.711 33.758 1.00 92.06 288 GLY A C 1
ATOM 2184 O O . GLY A 1 288 ? -38.620 3.334 33.327 1.00 92.06 288 GLY A O 1
ATOM 2185 N N . GLY A 1 289 ? -40.518 4.556 33.113 1.00 88.06 289 GLY A N 1
ATOM 2186 C CA . GLY A 1 289 ? -40.157 5.228 31.866 1.00 88.06 289 GLY A CA 1
ATOM 2187 C C . GLY A 1 289 ? -38.974 6.185 32.037 1.00 88.06 289 GLY A C 1
ATOM 2188 O O . GLY A 1 289 ? -38.706 6.688 33.129 1.00 88.06 289 GLY A O 1
ATOM 2189 N N . ARG A 1 290 ? -38.230 6.417 30.954 1.00 90.62 290 ARG A N 1
ATOM 2190 C CA . ARG A 1 290 ? -37.086 7.336 30.934 1.00 90.62 290 ARG A CA 1
ATOM 2191 C C . ARG A 1 290 ? -37.144 8.243 29.715 1.00 90.62 290 ARG A C 1
ATOM 2193 O O . ARG A 1 290 ? -37.533 7.805 28.630 1.00 90.62 290 ARG A O 1
ATOM 2200 N N . ALA A 1 291 ? -36.712 9.487 29.890 1.00 86.06 291 ALA A N 1
ATOM 2201 C CA . ALA A 1 291 ? -36.623 10.458 28.812 1.00 86.06 291 ALA A CA 1
ATOM 2202 C C . ALA A 1 291 ? -35.544 10.032 27.809 1.00 86.06 291 ALA A C 1
ATOM 2204 O O . ALA A 1 291 ? -34.411 9.734 28.181 1.00 86.06 291 ALA A O 1
ATOM 2205 N N . LYS A 1 292 ? -35.862 10.053 26.510 1.00 82.50 292 LYS A N 1
ATOM 2206 C CA . LYS A 1 292 ? -34.886 9.723 25.452 1.00 82.50 292 LYS A CA 1
ATOM 2207 C C . LYS A 1 292 ? -33.738 10.732 25.361 1.00 82.50 292 LYS A C 1
ATOM 2209 O O . LYS A 1 292 ? -32.669 10.390 24.874 1.00 82.50 292 LYS A O 1
ATOM 2214 N N . SER A 1 293 ? -33.972 11.968 25.796 1.00 79.00 293 SER A N 1
ATOM 2215 C CA . SER A 1 293 ? -33.020 13.077 25.690 1.00 79.00 293 SER A CA 1
ATOM 2216 C C . SER A 1 293 ? -31.852 12.965 26.664 1.00 79.00 293 SER A C 1
ATOM 2218 O O . SER A 1 293 ? -30.744 13.371 26.329 1.00 79.00 293 SER A O 1
ATOM 2220 N N . ASN A 1 294 ? -32.086 12.448 27.869 1.00 79.56 294 ASN A N 1
ATOM 2221 C CA . ASN A 1 294 ? -31.069 12.407 28.915 1.00 79.56 294 ASN A CA 1
ATOM 2222 C C . ASN A 1 294 ? -31.161 11.186 29.833 1.00 79.56 294 ASN A C 1
ATOM 2224 O O . ASN A 1 294 ? -30.463 11.151 30.827 1.00 79.56 294 ASN A O 1
ATOM 2228 N N . GLY A 1 295 ? -32.018 10.204 29.562 1.00 84.56 295 GLY A N 1
ATOM 2229 C CA . GLY A 1 295 ? -32.114 8.981 30.360 1.00 84.56 295 GLY A CA 1
ATOM 2230 C C . GLY A 1 295 ? -32.675 9.152 31.777 1.00 84.56 295 GLY A C 1
ATOM 2231 O O . GLY A 1 295 ? -32.731 8.167 32.512 1.00 84.56 295 GLY A O 1
ATOM 2232 N N . TYR A 1 296 ? -33.110 10.351 32.177 1.00 92.31 296 TYR A N 1
ATOM 2233 C CA . TYR A 1 296 ? -33.679 10.576 33.506 1.00 92.31 296 TYR A CA 1
ATOM 2234 C C . TYR A 1 296 ? -35.084 9.963 33.634 1.00 92.31 296 TYR A C 1
ATOM 2236 O O . TYR A 1 296 ? -35.774 9.810 32.622 1.00 92.31 296 TYR A O 1
ATOM 2244 N N . PRO A 1 297 ? -35.528 9.625 34.863 1.00 92.94 297 PRO A N 1
ATOM 2245 C CA . PRO A 1 297 ? -36.899 9.208 35.154 1.00 92.94 297 PRO A CA 1
ATOM 2246 C C . PRO A 1 297 ? -37.936 10.133 34.511 1.00 92.94 297 PRO A C 1
ATOM 2248 O O . PRO A 1 297 ? -37.940 11.332 34.792 1.00 92.94 297 PRO A O 1
ATOM 2251 N N . ASP A 1 298 ? -38.805 9.586 33.664 1.00 93.75 298 ASP A N 1
ATOM 2252 C CA . ASP A 1 298 ? -39.797 10.367 32.923 1.00 93.75 298 ASP A CA 1
ATOM 2253 C C . ASP A 1 298 ? -41.066 9.543 32.664 1.00 93.75 298 ASP A C 1
ATOM 2255 O O . ASP A 1 298 ? -41.013 8.403 32.195 1.00 93.75 298 ASP A O 1
ATOM 2259 N N . GLY A 1 299 ? -42.220 10.106 33.009 1.00 92.44 299 GLY A N 1
ATOM 2260 C CA . GLY A 1 299 ? -43.499 9.405 33.046 1.00 92.44 299 GLY A CA 1
ATOM 2261 C C . GLY A 1 299 ? -43.743 8.670 34.369 1.00 92.44 299 GLY A C 1
ATOM 2262 O O . GLY A 1 299 ? -43.254 9.051 35.433 1.00 92.44 299 GLY A O 1
ATOM 2263 N N . THR A 1 300 ? -44.565 7.621 34.339 1.00 94.88 300 THR A N 1
ATOM 2264 C CA . THR A 1 300 ? -44.933 6.874 35.551 1.00 94.88 300 THR A CA 1
ATOM 2265 C C . THR A 1 300 ? -43.822 5.922 35.992 1.00 94.88 300 THR A C 1
ATOM 2267 O O . THR A 1 300 ? -43.331 5.128 35.186 1.00 94.88 300 THR A O 1
ATOM 2270 N N . GLY A 1 301 ? -43.481 5.925 37.282 1.00 95.88 301 GLY A N 1
ATOM 2271 C CA . GLY A 1 301 ? -42.515 4.983 37.843 1.00 95.88 301 GLY A CA 1
ATOM 2272 C C . GLY A 1 301 ? -42.543 4.870 39.363 1.00 95.88 301 GLY A C 1
ATOM 2273 O O . GLY A 1 301 ? -43.361 5.488 40.045 1.00 95.88 301 GLY A O 1
ATOM 2274 N N . LYS A 1 302 ? -41.634 4.048 39.888 1.00 97.00 302 LYS A N 1
ATOM 2275 C CA . LYS A 1 302 ? -41.417 3.778 41.311 1.00 97.00 302 LYS A CA 1
ATOM 2276 C C . LYS A 1 302 ? -39.950 4.010 41.661 1.00 97.00 302 LYS A C 1
ATOM 2278 O O . LYS A 1 302 ? -39.072 3.412 41.041 1.00 97.00 302 LYS A O 1
ATOM 2283 N N . LEU A 1 303 ? -39.700 4.816 42.691 1.00 96.50 303 LEU A N 1
ATOM 2284 C CA . LEU A 1 303 ? -38.379 5.045 43.274 1.00 96.50 303 LEU A CA 1
ATOM 2285 C C . LEU A 1 303 ? -38.341 4.456 44.687 1.00 96.50 303 LEU A C 1
ATOM 2287 O O . LEU A 1 303 ? -39.064 4.921 45.566 1.00 96.50 303 LEU A O 1
ATOM 2291 N N . THR A 1 304 ? -37.494 3.448 44.899 1.00 97.19 304 THR A N 1
ATOM 2292 C CA . THR A 1 304 ? -37.275 2.825 46.217 1.00 97.19 304 THR A CA 1
ATOM 2293 C C . THR A 1 304 ? -36.022 3.400 46.855 1.00 97.19 304 THR A C 1
ATOM 2295 O O . THR A 1 304 ? -34.933 3.270 46.295 1.00 97.19 304 THR A O 1
ATOM 2298 N N . PHE A 1 305 ? -36.157 4.027 48.018 1.00 96.62 305 PHE A N 1
ATOM 2299 C CA . PHE A 1 305 ? -35.064 4.727 48.678 1.00 96.62 305 PHE A CA 1
ATOM 2300 C C . PHE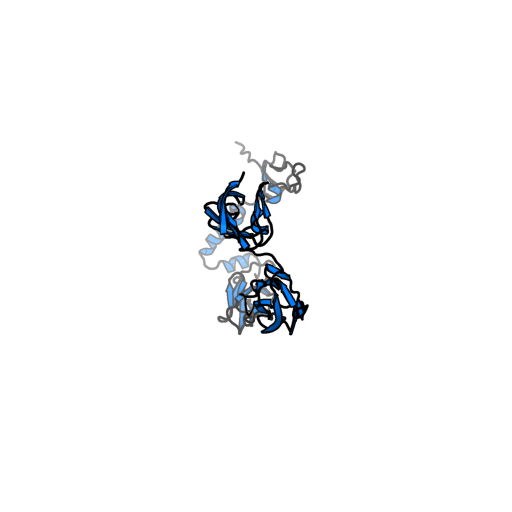 A 1 305 ? -34.045 3.749 49.260 1.00 96.62 305 PHE A C 1
ATOM 2302 O O . PHE A 1 305 ? -34.384 2.786 49.939 1.00 96.62 305 PHE A O 1
ATOM 2309 N N . THR A 1 306 ? -32.768 4.010 49.007 1.00 93.62 306 THR A N 1
ATOM 2310 C CA . THR A 1 306 ? -31.629 3.324 49.635 1.00 93.62 306 THR A CA 1
ATOM 2311 C C . THR A 1 306 ? -30.921 4.220 50.649 1.00 93.62 306 THR A C 1
ATOM 2313 O O . THR A 1 306 ? -30.104 3.739 51.428 1.00 93.62 306 THR A O 1
ATOM 2316 N N . LYS A 1 307 ? -31.214 5.526 50.634 1.00 93.31 307 LYS A N 1
ATOM 2317 C CA . LYS A 1 307 ? -30.718 6.546 51.564 1.00 93.31 307 LYS A CA 1
ATOM 2318 C C . LYS A 1 307 ? -31.881 7.432 52.003 1.00 93.31 307 LYS A C 1
ATOM 2320 O O . LYS A 1 307 ? -32.885 7.508 51.301 1.00 93.31 307 LYS A O 1
ATOM 2325 N N . SER A 1 308 ? -31.719 8.111 53.136 1.00 91.75 308 SER A N 1
ATOM 2326 C CA . SER A 1 308 ? -32.701 9.098 53.584 1.00 91.75 308 SER A CA 1
ATOM 2327 C C . SER A 1 308 ? -32.810 10.258 52.583 1.00 91.75 308 SER A C 1
ATOM 2329 O O . SER A 1 308 ? -31.784 10.723 52.075 1.00 91.75 308 SER A O 1
ATOM 2331 N N . TYR A 1 309 ? -34.030 10.700 52.275 1.00 94.38 309 TYR A N 1
ATOM 2332 C CA . TYR A 1 309 ? -34.301 11.785 51.330 1.00 94.38 309 TYR A CA 1
ATOM 2333 C C . TYR A 1 309 ? -35.510 12.614 51.763 1.00 94.38 309 TYR A C 1
ATOM 2335 O O . TYR A 1 309 ? -36.598 12.085 51.988 1.00 94.38 309 TYR A O 1
ATOM 2343 N N . GLN A 1 310 ? -35.334 13.930 51.851 1.00 93.56 310 GLN A N 1
ATOM 2344 C CA . GLN A 1 310 ? -36.416 14.840 52.200 1.00 93.56 310 GLN A CA 1
ATOM 2345 C C . GLN A 1 310 ? -37.326 15.061 50.986 1.00 93.56 310 GLN A C 1
ATOM 2347 O O . GLN A 1 310 ? -36.943 15.737 50.034 1.00 93.56 310 GLN A O 1
ATOM 2352 N N . LEU A 1 311 ? -38.532 14.488 51.023 1.00 90.75 311 LEU A N 1
ATOM 2353 C CA . LEU A 1 311 ? -39.527 14.640 49.959 1.00 90.75 311 LEU A CA 1
ATOM 2354 C C . LEU A 1 311 ? -40.098 16.062 49.960 1.00 90.75 311 LEU A C 1
ATOM 2356 O O . LEU A 1 311 ? -40.219 16.681 48.910 1.00 90.75 311 LEU A O 1
ATOM 2360 N N . ASN A 1 312 ? -40.447 16.584 51.139 1.00 91.38 312 ASN A N 1
ATOM 2361 C CA . ASN A 1 312 ? -40.881 17.966 51.348 1.00 91.38 312 ASN A CA 1
ATOM 2362 C C . ASN A 1 312 ? -40.683 18.371 52.827 1.00 91.38 312 ASN A C 1
ATOM 2364 O O . ASN A 1 312 ? -40.027 17.668 53.593 1.00 91.38 312 ASN A O 1
ATOM 2368 N N . ALA A 1 313 ? -41.254 19.502 53.254 1.00 88.94 313 ALA A N 1
ATOM 2369 C CA . ALA A 1 313 ? -41.153 19.968 54.641 1.00 88.94 313 ALA A CA 1
ATOM 2370 C C . ALA A 1 313 ? -41.776 19.014 55.686 1.00 88.94 313 ALA A C 1
ATOM 2372 O O . ALA A 1 313 ? -41.439 19.108 56.860 1.00 88.94 313 ALA A O 1
ATOM 2373 N N . GLN A 1 314 ? -42.681 18.119 55.277 1.00 91.44 314 GLN A N 1
ATOM 2374 C CA . GLN A 1 314 ? -43.438 17.228 56.163 1.00 91.44 314 GLN A CA 1
ATOM 2375 C C . GLN A 1 314 ? -42.953 15.775 56.126 1.00 91.44 314 GLN A C 1
ATOM 2377 O O . GLN A 1 314 ? -43.128 15.056 57.105 1.00 91.44 314 GLN A O 1
ATOM 2382 N N . TYR A 1 315 ? -42.363 15.329 55.014 1.00 92.69 315 TYR A N 1
ATOM 2383 C CA . TYR A 1 315 ? -42.016 13.927 54.800 1.00 92.69 315 TYR A CA 1
ATOM 2384 C C . TYR A 1 315 ? -40.541 13.755 54.440 1.00 92.69 315 TYR A C 1
ATOM 2386 O O . TYR A 1 315 ? -40.042 14.345 53.478 1.00 92.69 315 TYR A O 1
ATOM 2394 N N . THR A 1 316 ? -39.879 12.859 55.169 1.00 94.81 316 THR A N 1
ATOM 2395 C CA . THR A 1 316 ? -38.520 12.388 54.891 1.00 94.81 316 THR A CA 1
ATOM 2396 C C . THR A 1 316 ? -38.558 10.881 54.706 1.00 94.81 316 THR A C 1
ATOM 2398 O O . THR A 1 316 ? -38.854 10.153 55.652 1.00 94.81 316 THR A O 1
ATOM 2401 N N . ALA A 1 317 ? -38.253 10.429 53.493 1.00 95.25 317 ALA A N 1
ATOM 2402 C CA . ALA A 1 317 ? -38.177 9.019 53.160 1.00 95.25 317 ALA A CA 1
ATOM 2403 C C . ALA A 1 317 ? -36.936 8.370 53.757 1.00 95.25 317 ALA A C 1
ATOM 2405 O O . ALA A 1 317 ? -35.853 8.942 53.692 1.00 95.25 317 ALA A O 1
ATOM 2406 N N . GLN A 1 318 ? -37.092 7.171 54.308 1.00 96.50 318 GLN A N 1
ATOM 2407 C CA . GLN A 1 318 ? -36.036 6.341 54.874 1.00 96.50 318 GLN A CA 1
ATOM 2408 C C . GLN A 1 318 ? -35.657 5.192 53.924 1.00 96.50 318 GLN A C 1
ATOM 2410 O O . GLN A 1 318 ? -36.445 4.794 53.061 1.00 96.50 318 GLN A O 1
ATOM 2415 N N . PRO A 1 319 ? -34.460 4.590 54.082 1.00 96.31 319 PRO A N 1
ATOM 2416 C CA . PRO A 1 319 ? -34.060 3.432 53.285 1.00 96.31 319 PRO A CA 1
ATOM 2417 C C . PRO A 1 319 ? -35.074 2.282 53.376 1.00 96.31 319 PRO A C 1
ATOM 2419 O O . PRO A 1 319 ? -35.362 1.800 54.470 1.00 96.31 319 PRO A O 1
ATOM 2422 N N . GLY A 1 320 ? -35.575 1.802 52.239 1.00 90.38 320 GLY A N 1
ATOM 2423 C CA . GLY A 1 320 ? -36.574 0.736 52.108 1.00 90.38 320 GLY A CA 1
ATOM 2424 C C . GLY A 1 320 ? -38.004 1.227 51.858 1.00 90.38 320 GLY A C 1
ATOM 2425 O O . GLY A 1 320 ? -38.842 0.434 51.441 1.00 90.38 320 GLY A O 1
ATOM 2426 N N . GLU A 1 321 ? -38.280 2.514 52.065 1.00 97.19 321 GLU A N 1
ATOM 2427 C CA . GLU A 1 321 ? -39.549 3.149 51.688 1.00 97.19 321 GLU A CA 1
ATOM 2428 C C . GLU A 1 321 ? -39.537 3.514 50.201 1.00 97.19 321 GLU A C 1
ATOM 2430 O O . GLU A 1 321 ? -38.485 3.492 49.550 1.00 97.19 321 GLU A O 1
ATOM 2435 N N . TYR A 1 322 ? -40.693 3.830 49.618 1.00 97.44 322 TYR A N 1
ATOM 2436 C CA . TYR A 1 322 ? -40.742 4.172 48.197 1.00 97.44 322 TYR A CA 1
ATOM 2437 C C . TYR A 1 322 ? -41.825 5.184 47.848 1.00 97.44 322 TYR A C 1
ATOM 2439 O O . TYR A 1 322 ? -42.864 5.275 48.496 1.00 97.44 322 TYR A O 1
ATOM 2447 N N . ILE A 1 323 ? -41.586 5.924 46.768 1.00 97.62 323 ILE A N 1
ATOM 2448 C CA . ILE A 1 323 ? -42.602 6.739 46.100 1.00 97.62 323 ILE A CA 1
ATOM 2449 C C . ILE A 1 323 ? -42.960 6.117 44.754 1.00 97.62 323 ILE A C 1
ATOM 2451 O O . ILE A 1 323 ? -42.103 5.558 44.068 1.00 97.62 323 ILE A O 1
ATOM 2455 N N . GLN A 1 324 ? -44.224 6.224 44.361 1.00 97.56 324 GLN A N 1
ATOM 2456 C CA . GLN A 1 324 ? -44.706 5.770 43.061 1.00 97.56 324 GLN A CA 1
ATOM 2457 C C . GLN A 1 324 ? -45.658 6.800 42.460 1.00 97.56 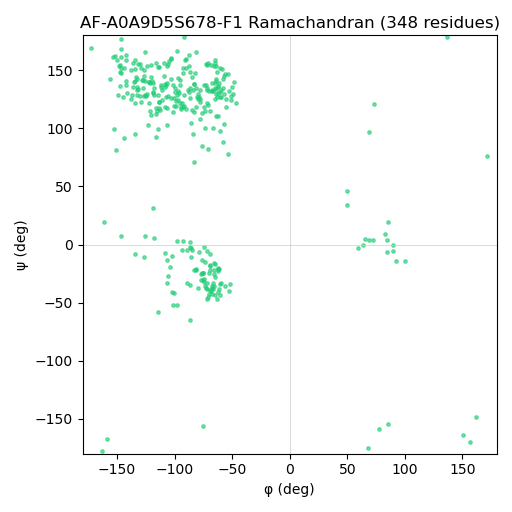324 GLN A C 1
ATOM 2459 O O . GLN A 1 324 ? -46.604 7.228 43.116 1.00 97.56 324 GLN A O 1
ATOM 2464 N N . GLY A 1 325 ? -45.419 7.197 41.214 1.00 95.81 325 GLY A N 1
ATOM 2465 C CA . GLY A 1 325 ? -46.218 8.211 40.536 1.00 95.81 325 GLY A CA 1
ATOM 2466 C C . GLY A 1 325 ? -45.503 8.805 39.333 1.00 95.81 325 GLY A C 1
ATOM 2467 O O . GLY A 1 325 ? -44.750 8.103 38.663 1.00 95.81 325 GLY A O 1
ATOM 2468 N N . ILE A 1 326 ? -45.770 10.075 39.049 1.00 95.12 326 ILE A N 1
ATOM 2469 C CA . ILE A 1 326 ? -45.256 10.776 37.870 1.00 95.12 326 ILE A CA 1
ATOM 2470 C C . ILE A 1 326 ? -43.894 11.399 38.178 1.00 95.12 326 ILE A C 1
ATOM 2472 O O . ILE A 1 326 ? -43.714 12.052 39.209 1.00 95.12 326 ILE A O 1
ATOM 2476 N N . PHE A 1 327 ? -42.958 11.192 37.257 1.00 94.94 327 PHE A N 1
ATOM 2477 C CA . PHE A 1 327 ? -41.645 11.812 37.213 1.00 94.94 327 PHE A CA 1
ATOM 2478 C C . PHE A 1 327 ? -41.546 12.638 35.934 1.00 94.94 327 PHE A C 1
ATOM 2480 O O . PHE A 1 327 ? -41.925 12.168 34.865 1.00 94.94 327 PHE A O 1
ATOM 2487 N N . GLU A 1 328 ? -41.037 13.855 36.047 1.00 93.06 328 GLU A N 1
ATOM 2488 C CA . GLU A 1 328 ? -40.754 14.733 34.918 1.00 93.06 328 GLU A CA 1
ATOM 2489 C C . GLU A 1 328 ? -39.269 15.057 34.954 1.00 93.06 328 GLU A C 1
ATOM 2491 O O . GLU A 1 328 ? -38.780 15.723 35.873 1.00 93.06 328 GLU A O 1
ATOM 2496 N N . ASN A 1 329 ? -38.535 14.540 33.971 1.00 90.06 329 ASN A N 1
ATOM 2497 C CA . ASN A 1 329 ? -37.112 14.810 33.810 1.00 90.06 329 ASN A CA 1
ATOM 2498 C C . ASN A 1 329 ? -36.272 14.615 35.100 1.00 90.06 329 ASN A C 1
ATOM 2500 O O . ASN A 1 329 ? -35.467 15.465 35.494 1.00 90.06 329 ASN A O 1
ATOM 2504 N N . GLY A 1 330 ? -36.489 13.501 35.800 1.00 90.44 330 GLY A N 1
ATOM 2505 C CA . GLY A 1 330 ? -35.777 13.138 37.027 1.00 90.44 330 GLY A CA 1
ATOM 2506 C C . GLY A 1 330 ? -36.334 13.746 38.314 1.00 90.44 330 GLY A C 1
ATOM 2507 O O . GLY A 1 330 ? -35.746 13.534 39.375 1.00 90.44 330 GLY A O 1
ATOM 2508 N N . LYS A 1 331 ? -37.454 14.477 38.260 1.00 92.69 331 LYS A N 1
ATOM 2509 C CA . LYS A 1 331 ? -38.119 15.041 39.443 1.00 92.69 331 LYS A CA 1
ATOM 2510 C C . LYS A 1 331 ? -39.494 14.406 39.657 1.00 92.69 331 LYS A C 1
ATOM 2512 O O . LYS A 1 331 ? -40.286 14.378 38.722 1.00 92.69 331 LYS A O 1
ATOM 2517 N N . PRO A 1 332 ? -39.816 13.907 40.859 1.00 93.88 332 PRO A N 1
ATOM 2518 C CA . PRO A 1 332 ? -41.157 13.430 41.165 1.00 93.88 332 PRO A CA 1
ATOM 2519 C C . PRO A 1 332 ? -42.114 14.624 41.281 1.00 93.88 332 PRO A C 1
ATOM 2521 O O . PRO A 1 332 ? -41.783 15.605 41.940 1.00 93.88 332 PRO A O 1
ATOM 2524 N N . THR A 1 333 ? -43.298 14.534 40.674 1.00 93.00 333 THR A N 1
ATOM 2525 C CA . THR A 1 333 ? -44.301 15.617 40.674 1.00 93.00 333 THR A CA 1
ATOM 2526 C C . THR A 1 333 ? -45.561 15.215 41.435 1.00 93.00 333 THR A C 1
ATOM 2528 O O . THR A 1 333 ? -45.916 15.815 42.445 1.00 93.00 333 THR A O 1
ATOM 2531 N N . PHE A 1 334 ? -46.225 14.137 41.027 1.00 92.50 334 PHE A N 1
ATOM 2532 C CA . PHE A 1 334 ? -47.408 13.608 41.708 1.00 92.50 334 PHE A CA 1
ATOM 2533 C C . PHE A 1 334 ? -47.169 12.158 42.090 1.00 92.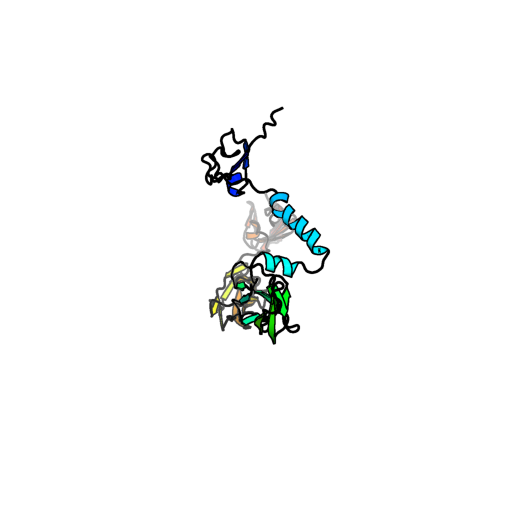50 334 PHE A C 1
ATOM 2535 O O . PHE A 1 334 ? -47.239 11.271 41.239 1.00 92.50 334 PHE A O 1
ATOM 2542 N N . VAL A 1 335 ? -46.885 11.914 43.369 1.00 95.56 335 VAL A N 1
ATOM 2543 C CA . VAL A 1 335 ? -46.486 10.591 43.854 1.00 95.56 335 VAL A CA 1
ATOM 2544 C C . VAL A 1 335 ? -47.301 10.144 45.056 1.00 95.56 335 VAL A C 1
ATOM 2546 O O . VAL A 1 335 ? -47.794 10.941 45.844 1.00 95.56 335 VAL A O 1
ATOM 2549 N N . THR A 1 336 ? -47.440 8.836 45.204 1.00 97.38 336 THR A N 1
ATOM 2550 C CA . THR A 1 336 ? -47.911 8.194 46.426 1.00 97.38 336 THR A CA 1
ATOM 2551 C C . THR A 1 336 ? -46.694 7.669 47.170 1.00 97.38 336 THR A C 1
ATOM 2553 O O . THR A 1 336 ? -45.873 6.963 46.587 1.00 97.38 336 THR A O 1
ATOM 2556 N N . TYR A 1 337 ? -46.563 8.050 48.430 1.00 97.62 337 TYR A N 1
ATOM 2557 C CA . TYR A 1 337 ? -45.485 7.667 49.322 1.00 97.62 337 TYR A CA 1
ATOM 2558 C C . TYR A 1 337 ? -45.923 6.507 50.213 1.00 97.62 337 TYR A C 1
ATOM 2560 O O . TYR A 1 337 ? -46.982 6.576 50.833 1.00 97.62 337 TYR A O 1
ATOM 2568 N N . TYR A 1 338 ? -45.107 5.457 50.244 1.00 97.25 338 TYR A N 1
ATOM 2569 C CA . TYR A 1 338 ? -45.340 4.214 50.968 1.00 97.25 338 TYR A CA 1
ATOM 2570 C C . TYR A 1 338 ? -44.268 4.055 52.039 1.00 97.25 338 TYR A C 1
ATOM 2572 O O . TYR A 1 338 ? -43.085 3.872 51.727 1.00 97.25 338 TYR A O 1
ATOM 2580 N N . GLN A 1 339 ? -44.706 4.143 53.289 1.00 96.38 339 GLN A N 1
ATOM 2581 C CA . GLN A 1 339 ? -43.863 4.039 54.473 1.00 96.38 339 GLN A CA 1
ATOM 2582 C C . GLN A 1 339 ? -43.763 2.591 54.952 1.00 96.38 339 GLN A C 1
ATOM 2584 O O . GLN A 1 339 ? -44.601 1.745 54.628 1.00 96.38 339 GLN A O 1
ATOM 2589 N N . LYS A 1 340 ? -42.724 2.286 55.731 1.00 91.06 340 LYS A N 1
ATOM 2590 C CA . LYS A 1 340 ? -42.498 0.925 56.252 1.00 91.06 340 LYS A CA 1
ATOM 2591 C C . LYS A 1 340 ? -43.570 0.448 57.226 1.00 91.06 340 LYS A C 1
ATOM 2593 O O . LYS A 1 340 ? -43.785 -0.755 57.335 1.00 91.06 340 LYS A O 1
ATOM 2598 N N . ASP A 1 341 ? -44.210 1.371 57.932 1.00 91.69 341 ASP A N 1
ATOM 2599 C CA . ASP A 1 341 ? -45.306 1.098 58.866 1.00 91.69 341 ASP A CA 1
ATOM 2600 C C . ASP A 1 341 ? -46.636 0.768 58.156 1.00 91.69 341 ASP A C 1
ATOM 2602 O O . ASP A 1 341 ? -47.628 0.463 58.812 1.00 91.69 341 ASP A O 1
ATOM 2606 N N . GLY A 1 342 ? -46.657 0.808 56.818 1.00 89.31 342 GLY A N 1
ATOM 2607 C CA . GLY A 1 342 ? -47.848 0.588 56.002 1.00 89.31 342 GLY A CA 1
ATOM 2608 C C . GLY A 1 342 ? -48.642 1.862 55.707 1.00 89.31 342 GLY A C 1
ATOM 2609 O O . GLY A 1 342 ? -49.638 1.790 54.986 1.00 89.31 342 GLY A O 1
ATOM 2610 N N . THR A 1 343 ? -48.212 3.027 56.200 1.00 93.62 343 THR A N 1
ATOM 2611 C CA . THR A 1 343 ? -48.853 4.310 55.907 1.00 93.62 343 THR A CA 1
ATOM 2612 C C . THR A 1 343 ? -48.673 4.677 54.430 1.00 93.62 343 THR A C 1
ATOM 2614 O O . THR A 1 343 ? -47.570 4.620 53.876 1.00 93.62 343 THR A O 1
ATOM 2617 N N . VAL A 1 344 ? -49.772 5.085 53.785 1.00 94.69 344 VAL A N 1
ATOM 2618 C CA . VAL A 1 344 ? -49.807 5.471 52.367 1.00 94.69 344 VAL A CA 1
ATOM 2619 C C . VAL A 1 344 ? -50.328 6.898 52.224 1.00 94.69 344 VAL A C 1
ATOM 2621 O O . VAL A 1 344 ? -51.462 7.193 52.599 1.00 94.69 344 VAL A O 1
ATOM 2624 N N . THR A 1 345 ? -49.528 7.775 51.616 1.00 94.69 345 THR A N 1
ATOM 2625 C CA . THR A 1 345 ? -49.836 9.211 51.512 1.00 94.69 345 THR A CA 1
ATOM 2626 C C . THR A 1 345 ? -49.691 9.708 50.079 1.00 94.69 345 THR A C 1
ATOM 2628 O O . THR A 1 345 ? -48.641 9.541 49.465 1.00 94.69 345 THR A O 1
ATOM 2631 N N . LYS A 1 346 ? -50.708 10.383 49.532 1.00 94.50 346 LYS A N 1
ATOM 2632 C CA . LYS A 1 346 ? -50.576 11.102 48.251 1.00 94.50 346 LYS A CA 1
ATOM 2633 C C . LYS A 1 346 ? -49.878 12.442 48.477 1.00 94.50 346 LYS A C 1
ATOM 2635 O O . LYS A 1 346 ? -50.342 13.249 49.275 1.00 94.50 346 LYS A O 1
ATOM 2640 N N . ILE A 1 347 ? -48.791 12.687 47.754 1.00 92.56 347 ILE A N 1
ATOM 2641 C CA . ILE A 1 347 ? -47.956 13.881 47.871 1.00 92.56 347 ILE A CA 1
ATOM 2642 C C . ILE A 1 347 ? -47.840 14.549 46.499 1.00 92.56 347 ILE A C 1
ATOM 2644 O O . ILE A 1 347 ? -47.461 13.924 45.506 1.00 92.56 347 ILE A O 1
ATOM 2648 N N . LYS A 1 348 ? -48.139 15.850 46.455 1.00 91.44 348 LYS A N 1
ATOM 2649 C CA . LYS A 1 348 ? -47.787 16.717 45.330 1.00 91.44 348 LYS A CA 1
ATOM 2650 C C . LYS A 1 348 ? -46.463 17.409 45.644 1.00 91.44 348 LYS A C 1
ATOM 2652 O O . LYS A 1 348 ? -46.373 18.168 46.606 1.00 91.44 348 LYS A O 1
ATOM 2657 N N . LEU A 1 349 ? -45.458 17.121 44.837 1.00 84.12 349 LEU A N 1
ATOM 2658 C CA . LEU A 1 349 ? -44.116 17.682 44.875 1.00 84.12 349 LEU A CA 1
ATOM 2659 C C . LEU A 1 349 ? -44.003 18.721 43.745 1.00 84.12 349 LEU A C 1
ATOM 2661 O O . LEU A 1 349 ? -44.657 18.585 42.710 1.00 84.12 349 LEU A O 1
ATOM 2665 N N . ARG A 1 350 ? -43.291 19.821 43.998 1.00 66.19 350 ARG A N 1
ATOM 2666 C CA . ARG A 1 350 ? -43.143 20.940 43.053 1.00 66.19 350 ARG A CA 1
ATOM 2667 C C . ARG A 1 350 ? -41.819 20.873 42.317 1.00 66.19 350 ARG A C 1
ATOM 2669 O O . ARG A 1 350 ? -40.812 20.533 42.978 1.00 66.19 350 ARG A O 1
#

Foldseek 3Di:
DPPPPFDKWKFFDCAQQQPVPRGRFPRNVVRDIDIGGPVDAQADPTRRHHTHTDPDDQDPCRVCVVVVVVVVVQVVPPPNLVVVCVVPVDPAFDEKDWPAQEEEEEAFDKDATDIATPPGPGDWQKDKAKDDDQWDADSRRIIHGHHADKTKIWIATPSDRVYIGIHIYGYDYDCPPDDPPPFFDWDAKAKPDAADEDEAFDKDAIDMDTPPPDGPWQKAKDKPCVCQWGADSRGIIHGNDADKIKIKIATDPVRHIDIHMYGYDHDPDDDPPDFPQAPCCVFFDKDDDADPVGRAQAAWIKTAGQDWADQDPVDIDHHGWMWTGGDHRNRDAWTWTAHPVRDIDTDGGD

Nearest PDB structures (foldseek):
  7quz-assembly2_DDD  TM=5.211E-01  e=2.387E-07  Paenibacillus illinoisensis
  4uid-assembly1_A  TM=4.010E-01  e=3.666E-07  Geobacillus stearothermophilus
  4uj6-assembly1_A  TM=3.142E-01  e=1.393E-08  Geobacillus stearothermophilus
  7r5j-assembly1_10  TM=2.638E-01  e=2.644E-09  Homo sapiens
  5ftx-assembly1_A  TM=2.903E-01  e=1.927E-07  Geobacillus stearothermophilus